Protein AF-A0A4D6NLH5-F1 (afdb_monomer_lite)

Radius of gyration: 22.32 Å; chains: 1; bounding box: 71×61×53 Å

Sequence (196 aa):
MSRRGTTEEKTVKSDPIYRNRLVNMLVNRILKHGKKSLAYQILYRAMKKIQQKTETNPLSVLRQAIRGVTPDIAVKARRVGGSTHQVPVEIRSAQGKTLAIRWLLGASRKRPGRNMAFKLSSKLVDAVKVPYEQLMYRFNGPNRLHSAWEYHFIKEYCYHTREYQSGWCFKFSAVIQMGHHHEHPLTGAMELRPDH

InterPro domains:
  IPR000235 Small ribosomal subunit protein uS7 [PTHR11205] (6-129)
  IPR005717 Small ribosomal subunit protein uS7, bacteria/organella [TIGR01029] (3-129)
  IPR020606 Small ribosomal subunit protein uS7, conserved site [PS00052] (20-46)
  IPR023798 Small ribosomal subunit protein uS7 domain [PF00177] (2-129)
  IPR036823 Small ribosomal subunit protein uS7 domain superfamily [G3DSA:1.10.455.10] (1-133)
  IPR036823 Small ribosomal subunit protein uS7 domain superfamily [SSF47973] (2-129)

Organism: Vigna unguiculata (NCBI:txid3917)

Foldseek 3Di:
DDPPDDDDDDDQAADPPVRHSLLSLLLVLQDDPNCSVVSVVLQVLLQVVLCVPVVDRSVVLQVLLLVQQFDQKAWDWDDAPNDTATDIDGDDPVRSSNLSSNQLLVQLVVDDDDGSSNSSSVSSNVSNVDGNVVSCVVRDPPSDDDVVVVVVRLVVVCVRPVPVPDCVSVVVVVVVVVVPPDDDDDDDDDDDDDDD

pLDDT: mean 74.01, std 22.68, range [29.52, 96.94]

Structure (mmCIF, N/CA/C/O backbone):
data_AF-A0A4D6NLH5-F1
#
_entry.id   AF-A0A4D6NLH5-F1
#
loop_
_atom_site.group_PDB
_atom_site.id
_atom_site.type_symbol
_atom_site.label_atom_id
_atom_site.label_alt_id
_atom_site.label_comp_id
_atom_site.label_asym_id
_atom_site.label_entity_id
_atom_site.label_seq_id
_atom_site.pdbx_PDB_ins_code
_atom_site.Cartn_x
_atom_site.Cartn_y
_atom_site.Cartn_z
_atom_site.occupancy
_atom_site.B_iso_or_equiv
_atom_site.auth_seq_id
_atom_site.auth_comp_id
_atom_site.auth_asym_id
_atom_site.auth_atom_id
_atom_site.pdbx_PDB_model_num
ATOM 1 N N . MET A 1 1 ? 1.484 -20.518 -15.058 1.00 59.88 1 MET A N 1
ATOM 2 C CA . MET A 1 1 ? 2.839 -20.038 -15.420 1.00 59.88 1 MET A CA 1
ATOM 3 C C . MET A 1 1 ? 2.999 -20.233 -16.900 1.00 59.88 1 MET A C 1
ATOM 5 O O . MET A 1 1 ? 2.590 -21.300 -17.339 1.00 59.88 1 MET A O 1
ATOM 9 N N . SER A 1 2 ? 3.551 -19.288 -17.668 1.00 51.25 2 SER A N 1
ATOM 10 C CA . SER A 1 2 ? 3.774 -19.660 -19.062 1.00 51.25 2 SER A CA 1
ATOM 11 C C . SER A 1 2 ? 4.738 -18.818 -19.883 1.00 51.25 2 SER A C 1
ATOM 13 O O . SER A 1 2 ? 4.704 -17.592 -19.852 1.00 51.25 2 SER A O 1
ATOM 15 N N . ARG A 1 3 ? 5.503 -19.559 -20.696 1.00 71.69 3 ARG A N 1
ATOM 16 C CA . ARG A 1 3 ? 6.163 -19.159 -21.947 1.00 71.69 3 ARG A CA 1
ATOM 17 C C . ARG A 1 3 ? 5.207 -19.205 -23.165 1.00 71.69 3 ARG A C 1
ATOM 19 O O . ARG A 1 3 ? 5.620 -18.811 -24.244 1.00 71.69 3 ARG A O 1
ATOM 26 N N . ARG A 1 4 ? 3.967 -19.701 -23.027 1.00 66.31 4 ARG A N 1
ATOM 27 C CA . ARG A 1 4 ? 3.001 -19.952 -24.125 1.00 66.31 4 ARG A CA 1
ATOM 28 C C . ARG A 1 4 ? 1.524 -19.613 -23.815 1.00 66.31 4 ARG A C 1
ATOM 30 O O . ARG A 1 4 ? 0.641 -20.065 -24.524 1.00 66.31 4 ARG A O 1
ATOM 37 N N . GLY A 1 5 ? 1.217 -18.814 -22.789 1.00 64.12 5 GLY A N 1
ATOM 38 C CA . GLY A 1 5 ? -0.175 -18.428 -22.511 1.00 64.12 5 GLY A CA 1
ATOM 39 C C . GLY A 1 5 ? -0.319 -17.281 -21.516 1.00 64.12 5 GLY A C 1
ATOM 40 O O . GLY A 1 5 ? 0.280 -17.299 -20.436 1.00 64.12 5 GLY A O 1
ATOM 41 N N . THR A 1 6 ? -1.124 -16.282 -21.874 1.00 73.25 6 THR A N 1
ATOM 42 C CA . THR A 1 6 ? -1.545 -15.209 -20.969 1.00 73.25 6 THR A CA 1
ATOM 43 C C . THR A 1 6 ? -2.424 -15.793 -19.870 1.00 73.25 6 THR A C 1
ATOM 45 O O . THR A 1 6 ? -3.406 -16.472 -20.144 1.00 73.25 6 THR A O 1
ATOM 48 N N . THR A 1 7 ? -2.055 -15.565 -18.609 1.00 78.31 7 THR A N 1
ATOM 49 C CA . THR A 1 7 ? -2.891 -15.982 -17.473 1.00 78.31 7 THR A CA 1
ATOM 50 C C . THR A 1 7 ? -4.114 -15.077 -17.394 1.00 78.31 7 THR A C 1
ATOM 52 O O . THR A 1 7 ? -3.954 -13.858 -17.423 1.00 78.31 7 THR A O 1
ATOM 55 N N . GLU A 1 8 ? -5.303 -15.661 -17.259 1.00 78.56 8 GLU A N 1
ATOM 56 C CA . GLU A 1 8 ? -6.543 -14.905 -17.072 1.00 78.56 8 GLU A CA 1
ATOM 57 C C . GLU A 1 8 ? -6.464 -13.988 -15.843 1.00 78.56 8 GLU A C 1
ATOM 59 O O . GLU A 1 8 ? -6.029 -14.389 -14.753 1.00 78.56 8 GLU A O 1
ATOM 64 N N . GLU A 1 9 ? -6.887 -12.734 -16.012 1.00 74.06 9 GLU A N 1
ATOM 65 C CA . GLU A 1 9 ? -6.948 -11.783 -14.909 1.00 74.06 9 GLU A CA 1
ATOM 66 C C . GLU A 1 9 ? -8.089 -12.151 -13.959 1.00 74.06 9 GLU A C 1
ATOM 68 O O . GLU A 1 9 ? -9.272 -12.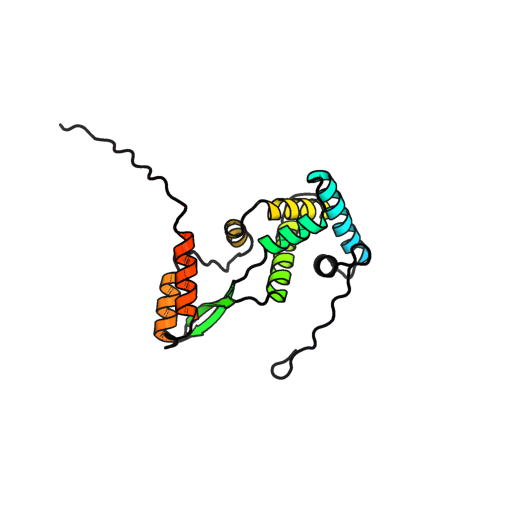002 -14.257 1.00 74.06 9 GLU A O 1
ATOM 73 N N . LYS A 1 10 ? -7.731 -12.600 -12.753 1.00 78.06 10 LYS A N 1
ATOM 74 C CA . LYS A 1 10 ? -8.714 -12.852 -11.697 1.00 78.06 10 LYS A CA 1
ATOM 75 C C . LYS A 1 10 ? -9.353 -11.538 -11.254 1.00 78.06 10 LYS A C 1
ATOM 77 O O . LYS A 1 10 ? -8.666 -10.638 -10.763 1.00 78.06 10 LYS A O 1
ATOM 82 N N . THR A 1 11 ? -10.680 -11.461 -11.320 1.00 77.94 11 THR A N 1
ATOM 83 C CA . THR A 1 11 ? -11.437 -10.317 -10.802 1.00 77.94 11 THR A CA 1
ATOM 84 C C . THR A 1 11 ? -11.245 -10.191 -9.290 1.00 77.94 11 THR A C 1
ATOM 86 O O . THR A 1 11 ? -11.647 -11.062 -8.512 1.00 77.94 11 THR A O 1
ATOM 89 N N . VAL A 1 12 ? -10.630 -9.094 -8.844 1.00 81.56 12 VAL A N 1
ATOM 90 C CA . VAL A 1 12 ? -10.434 -8.828 -7.414 1.00 81.56 12 VAL A CA 1
ATOM 91 C C . VAL A 1 12 ? -11.762 -8.396 -6.795 1.00 81.56 12 VAL A C 1
ATOM 93 O O . VAL A 1 12 ? -12.317 -7.362 -7.168 1.00 81.56 12 VAL A O 1
ATOM 96 N N . LYS A 1 13 ? -12.254 -9.175 -5.822 1.00 89.31 13 LYS A N 1
ATOM 97 C CA . LYS A 1 13 ? -13.454 -8.835 -5.038 1.00 89.31 13 LYS A CA 1
ATOM 98 C C . LYS A 1 13 ? -13.293 -7.469 -4.356 1.00 89.31 13 LYS A C 1
ATOM 100 O O . LYS A 1 13 ? -12.180 -7.070 -4.009 1.00 89.31 13 LYS A O 1
ATOM 105 N N . SER A 1 14 ? -14.395 -6.766 -4.136 1.00 92.69 14 SER A N 1
ATOM 106 C CA . SER A 1 14 ? -14.393 -5.521 -3.363 1.00 92.69 14 SER A CA 1
ATOM 107 C C . SER A 1 14 ? -14.392 -5.792 -1.856 1.00 92.69 14 SER A C 1
ATOM 109 O O . SER A 1 14 ? -14.775 -6.869 -1.405 1.00 92.69 14 SER A O 1
ATOM 111 N N . ASP A 1 15 ? -13.922 -4.817 -1.078 1.00 93.06 15 ASP A N 1
ATOM 112 C CA . ASP A 1 15 ? -14.013 -4.835 0.385 1.00 93.06 15 ASP A CA 1
ATOM 113 C C . ASP A 1 15 ? -15.484 -4.835 0.855 1.00 93.06 15 ASP A C 1
ATOM 115 O O . ASP A 1 15 ? -16.286 -4.123 0.255 1.00 93.06 15 ASP A O 1
ATOM 119 N N . PRO A 1 16 ? -15.862 -5.586 1.905 1.00 90.50 16 PRO A N 1
ATOM 120 C CA . PRO A 1 16 ? -17.257 -5.664 2.346 1.00 90.50 16 PRO A CA 1
ATOM 121 C C . PRO A 1 16 ? -17.805 -4.356 2.939 1.00 90.50 16 PRO A C 1
ATOM 123 O O . PRO A 1 16 ? -18.993 -4.090 2.788 1.00 90.50 16 PRO A O 1
ATOM 126 N N . ILE A 1 17 ? -16.968 -3.532 3.582 1.00 91.81 17 ILE A N 1
ATOM 127 C CA . ILE A 1 17 ? -17.404 -2.304 4.266 1.00 91.81 17 ILE A CA 1
ATOM 128 C C . ILE A 1 17 ? -17.387 -1.121 3.297 1.00 91.81 17 ILE A C 1
ATOM 130 O O . ILE A 1 17 ? -18.400 -0.472 3.063 1.00 91.81 17 ILE A O 1
ATOM 134 N N . TYR A 1 18 ? -16.235 -0.857 2.688 1.00 91.44 18 TYR A N 1
ATOM 135 C CA . TYR A 1 18 ? -16.024 0.299 1.818 1.00 91.44 18 TYR A CA 1
ATOM 136 C C . TYR A 1 18 ? -16.364 0.025 0.351 1.00 91.44 18 TYR A C 1
ATOM 138 O O . TYR A 1 18 ? -16.224 0.923 -0.478 1.00 91.44 18 TYR A O 1
ATOM 146 N N . ARG A 1 19 ? -16.725 -1.219 -0.004 1.00 92.38 19 ARG A N 1
ATOM 147 C CA . ARG A 1 19 ? -17.023 -1.655 -1.385 1.00 92.38 19 ARG A CA 1
ATOM 148 C C . ARG A 1 19 ? -15.919 -1.296 -2.384 1.00 92.38 19 ARG A C 1
ATOM 150 O O . ARG A 1 19 ? -16.157 -1.127 -3.576 1.00 92.38 19 ARG A O 1
ATOM 157 N N . ASN A 1 20 ? -14.675 -1.240 -1.905 1.00 93.19 20 ASN A N 1
ATOM 158 C CA . ASN A 1 20 ? -13.530 -0.740 -2.657 1.00 93.19 20 ASN A CA 1
ATOM 159 C C . ASN A 1 20 ? -12.512 -1.854 -2.961 1.00 93.19 20 ASN A C 1
ATOM 161 O O . ASN A 1 20 ? -12.060 -2.570 -2.062 1.00 93.19 20 ASN A O 1
ATOM 165 N N . ARG A 1 21 ? -12.111 -1.984 -4.233 1.00 92.50 21 ARG A N 1
ATOM 166 C CA . ARG A 1 21 ? -11.118 -2.977 -4.687 1.00 92.50 21 ARG A CA 1
ATOM 167 C C . ARG A 1 21 ? -9.719 -2.722 -4.124 1.00 92.50 21 ARG A C 1
ATOM 169 O O . ARG A 1 21 ? -9.028 -3.671 -3.763 1.00 92.50 21 ARG A O 1
ATOM 176 N N . LEU A 1 22 ? -9.307 -1.460 -4.007 1.00 92.50 22 LEU A N 1
ATOM 177 C CA . LEU A 1 22 ? -7.986 -1.071 -3.505 1.00 92.50 22 LEU A CA 1
ATOM 178 C C . LEU A 1 22 ? -7.814 -1.442 -2.025 1.00 92.50 22 LEU A C 1
ATOM 180 O O . LEU A 1 22 ? -6.755 -1.924 -1.626 1.00 92.50 22 LEU A O 1
ATOM 184 N N . VAL A 1 23 ? -8.878 -1.298 -1.230 1.00 95.06 23 VAL A N 1
ATOM 185 C CA . VAL A 1 23 ? -8.895 -1.732 0.175 1.00 95.06 23 VAL A CA 1
ATOM 186 C C . VAL A 1 23 ? -8.717 -3.249 0.251 1.00 95.06 23 VAL A C 1
ATOM 188 O O . VAL A 1 23 ? -7.834 -3.724 0.963 1.00 95.06 23 VAL A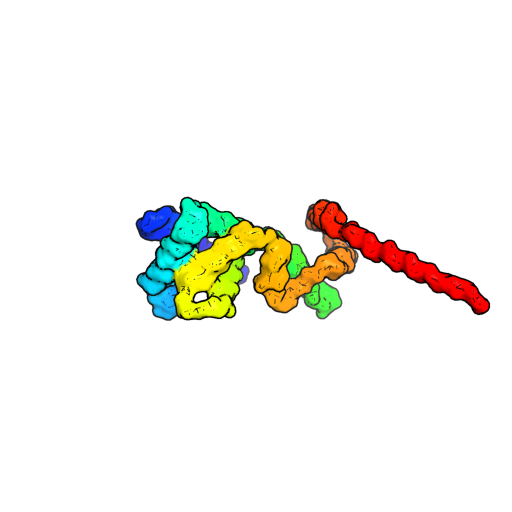 O 1
ATOM 191 N N . ASN A 1 24 ? -9.457 -4.020 -0.551 1.00 94.69 24 ASN A N 1
ATOM 192 C CA . ASN A 1 24 ? -9.305 -5.477 -0.566 1.00 94.69 24 ASN A CA 1
ATOM 193 C C . ASN A 1 24 ? -7.914 -5.924 -1.057 1.00 94.69 24 ASN A C 1
ATOM 195 O O . ASN A 1 24 ? -7.327 -6.851 -0.496 1.00 94.69 24 ASN A O 1
ATOM 199 N N . MET A 1 25 ? -7.337 -5.241 -2.054 1.00 93.38 25 MET A N 1
ATOM 200 C CA . MET A 1 25 ? -5.950 -5.471 -2.478 1.00 93.38 25 MET A CA 1
ATOM 201 C C . MET A 1 25 ? -4.967 -5.277 -1.320 1.00 93.38 25 MET A C 1
ATOM 203 O O . MET A 1 25 ? -4.071 -6.102 -1.136 1.00 93.38 25 MET A O 1
ATOM 207 N N . LEU A 1 26 ? -5.140 -4.221 -0.522 1.00 94.69 26 LEU A N 1
ATOM 208 C CA . LEU A 1 26 ? -4.297 -3.950 0.638 1.00 94.69 26 LEU A CA 1
ATOM 209 C C . LEU A 1 26 ? -4.458 -5.027 1.722 1.00 94.69 26 LEU A C 1
ATOM 211 O O . LEU A 1 26 ? -3.452 -5.543 2.211 1.00 94.69 26 LEU A O 1
ATOM 215 N N . VAL A 1 27 ? -5.691 -5.435 2.041 1.00 95.69 27 VAL A N 1
ATOM 216 C CA . VAL A 1 27 ? -5.970 -6.524 3.000 1.00 95.69 27 VAL A CA 1
ATOM 217 C C . VAL A 1 27 ? -5.275 -7.816 2.581 1.00 95.69 27 VAL A C 1
ATOM 219 O O . VAL A 1 27 ? -4.578 -8.428 3.391 1.00 95.69 27 VAL A O 1
ATOM 222 N N . ASN A 1 28 ? -5.380 -8.197 1.305 1.00 94.56 28 ASN A N 1
ATOM 223 C CA . ASN A 1 28 ? -4.741 -9.406 0.781 1.00 94.56 28 ASN A CA 1
ATOM 224 C C . ASN A 1 28 ? -3.206 -9.371 0.893 1.00 94.56 28 ASN A C 1
ATOM 226 O O . ASN A 1 28 ? -2.575 -10.422 0.951 1.00 94.56 28 ASN A O 1
ATOM 230 N N . ARG A 1 29 ? -2.585 -8.183 0.936 1.00 94.25 29 ARG A N 1
ATOM 231 C CA . ARG A 1 29 ? -1.130 -8.021 1.126 1.00 94.25 29 ARG A CA 1
ATOM 232 C C . ARG A 1 29 ? -0.720 -7.872 2.599 1.00 94.25 29 ARG A C 1
ATOM 234 O O . ARG A 1 29 ? 0.429 -8.162 2.946 1.00 94.25 29 ARG A O 1
ATOM 241 N N . ILE A 1 30 ? -1.636 -7.438 3.469 1.00 95.38 30 ILE A N 1
ATOM 242 C CA . ILE A 1 30 ? -1.465 -7.458 4.933 1.00 95.38 30 ILE A CA 1
ATOM 243 C C . ILE A 1 30 ? -1.533 -8.894 5.458 1.00 95.38 30 ILE A C 1
ATOM 245 O O . ILE A 1 30 ? -0.787 -9.226 6.381 1.00 95.38 30 ILE A O 1
ATOM 249 N N . LEU A 1 31 ? -2.403 -9.713 4.859 1.00 94.88 31 LEU A N 1
ATOM 250 C CA . LEU A 1 31 ? -2.655 -11.107 5.203 1.00 94.88 31 LEU A CA 1
ATOM 251 C C . LEU A 1 31 ? -1.364 -11.896 5.449 1.00 94.88 31 LEU A C 1
ATOM 253 O O . LEU A 1 31 ? -0.449 -11.908 4.626 1.00 94.88 31 LEU A O 1
ATOM 257 N N . LYS A 1 32 ? -1.327 -12.603 6.579 1.00 92.88 32 LYS A N 1
ATOM 258 C CA . LYS A 1 32 ? -0.290 -13.579 6.918 1.00 92.88 32 LYS A CA 1
ATOM 259 C C . LYS A 1 32 ? -0.949 -14.848 7.442 1.00 92.88 32 LYS A C 1
ATOM 261 O O . LYS A 1 32 ? -1.946 -14.759 8.158 1.00 92.88 32 LYS A O 1
ATOM 266 N N . HIS A 1 33 ? -0.394 -16.005 7.087 1.00 92.81 33 HIS A N 1
ATOM 267 C CA . HIS A 1 33 ? -0.872 -17.322 7.536 1.00 92.81 33 HIS A CA 1
ATOM 268 C C . HIS A 1 33 ? -2.383 -17.544 7.315 1.00 92.81 33 HIS A C 1
ATOM 270 O O . HIS A 1 33 ? -3.055 -18.117 8.162 1.00 92.81 33 HIS A O 1
ATOM 276 N N . GLY A 1 34 ? -2.956 -16.992 6.238 1.00 94.06 34 GLY A N 1
ATOM 277 C CA . GLY A 1 34 ? -4.390 -17.121 5.938 1.00 94.06 34 GLY A CA 1
ATOM 278 C C . GLY A 1 34 ? -5.348 -16.375 6.883 1.00 94.06 34 GLY A C 1
ATOM 279 O O . GLY A 1 34 ? -6.558 -16.411 6.672 1.00 94.06 34 GLY A O 1
ATOM 280 N N . LYS A 1 35 ? -4.853 -15.631 7.885 1.00 95.75 35 LYS A N 1
ATOM 281 C CA . LYS A 1 35 ? -5.681 -14.948 8.899 1.00 95.75 35 LYS A CA 1
ATOM 282 C C . LYS A 1 35 ? -6.354 -13.676 8.361 1.00 95.75 35 LYS A C 1
ATOM 284 O O . LYS A 1 35 ? -5.927 -12.556 8.655 1.00 95.75 35 LYS A O 1
ATOM 289 N N . LYS A 1 36 ? -7.415 -13.835 7.562 1.00 94.44 36 LYS A N 1
ATOM 290 C CA . LYS A 1 36 ? -8.085 -12.717 6.870 1.00 94.44 36 LYS A CA 1
ATOM 291 C C . LYS A 1 36 ? -8.837 -11.780 7.811 1.00 94.44 36 LYS A C 1
ATOM 293 O O . LYS A 1 36 ? -8.733 -10.567 7.651 1.00 94.44 36 LYS A O 1
ATOM 298 N N . SER A 1 37 ? -9.494 -12.326 8.834 1.00 95.62 37 SER A N 1
ATOM 299 C CA . SER A 1 37 ? -10.150 -11.530 9.882 1.00 95.62 37 SER A CA 1
ATOM 300 C C . SER A 1 37 ? -9.164 -10.571 10.565 1.00 95.62 37 SER A C 1
ATOM 302 O O . SER A 1 37 ? -9.406 -9.367 10.633 1.00 95.62 37 SER A O 1
ATOM 304 N N . LEU A 1 38 ? -7.977 -11.064 10.942 1.00 96.44 38 LEU A N 1
ATOM 305 C CA . LEU A 1 38 ? -6.934 -10.238 11.557 1.00 96.44 38 LEU A CA 1
ATOM 306 C C . LEU A 1 38 ? -6.429 -9.132 10.614 1.00 96.44 38 LEU A C 1
ATOM 308 O O . LEU A 1 38 ? -6.188 -8.006 11.049 1.00 96.44 38 LEU A O 1
ATOM 312 N N . ALA A 1 39 ? -6.286 -9.424 9.318 1.00 96.75 39 ALA A N 1
ATOM 313 C CA . ALA A 1 39 ? -5.874 -8.428 8.330 1.00 96.75 39 ALA A CA 1
ATOM 314 C C . ALA A 1 39 ? -6.900 -7.288 8.193 1.00 96.75 39 ALA A C 1
ATOM 316 O O . ALA A 1 39 ? -6.507 -6.118 8.185 1.00 96.75 39 ALA A O 1
ATOM 317 N N . TYR A 1 40 ? -8.197 -7.614 8.161 1.00 96.44 40 TYR A N 1
ATOM 318 C CA . TYR A 1 40 ? -9.272 -6.617 8.190 1.00 96.44 40 TYR A CA 1
ATOM 319 C C . TYR A 1 40 ? -9.244 -5.792 9.478 1.00 96.44 40 TYR A C 1
ATOM 321 O O . TYR A 1 40 ? -9.260 -4.564 9.416 1.00 96.44 40 TYR A O 1
ATOM 329 N N . GLN A 1 41 ? -9.108 -6.437 10.640 1.00 96.56 41 GLN A N 1
ATOM 330 C CA . GLN A 1 41 ? -9.021 -5.741 11.927 1.00 96.56 41 GLN A CA 1
ATOM 331 C C . GLN A 1 41 ? -7.862 -4.737 11.967 1.00 96.56 41 GLN A C 1
ATOM 333 O O . GLN A 1 41 ? -8.045 -3.604 12.415 1.00 96.56 41 GLN A O 1
ATOM 338 N N . ILE A 1 42 ? -6.673 -5.121 11.490 1.00 96.62 42 ILE A N 1
ATOM 339 C CA . ILE A 1 42 ? -5.512 -4.223 11.418 1.00 96.62 42 ILE A CA 1
ATOM 340 C C . ILE A 1 42 ? -5.823 -3.020 10.526 1.00 96.62 42 ILE A C 1
ATOM 342 O O . ILE A 1 42 ? -5.546 -1.885 10.921 1.00 96.62 42 ILE A O 1
ATOM 346 N N . LEU A 1 43 ? -6.396 -3.255 9.343 1.00 96.50 43 LEU A N 1
ATOM 347 C CA . LEU A 1 43 ? -6.643 -2.193 8.376 1.00 96.50 43 LEU A CA 1
ATOM 348 C C . LEU A 1 43 ? -7.737 -1.225 8.842 1.00 96.50 43 LEU A C 1
ATOM 350 O O . LEU A 1 43 ? -7.538 -0.014 8.787 1.00 96.50 43 LEU A O 1
ATOM 354 N N . TYR A 1 44 ? -8.858 -1.728 9.356 1.00 96.81 44 TYR A N 1
ATOM 355 C CA . TYR A 1 44 ? -9.947 -0.882 9.849 1.00 96.81 44 TYR A CA 1
ATOM 356 C C . TYR A 1 44 ? -9.535 -0.083 11.088 1.00 96.81 44 TYR A C 1
ATOM 358 O O . TYR A 1 44 ? -9.834 1.108 11.184 1.00 96.81 44 TYR A O 1
ATOM 366 N N . ARG A 1 45 ? -8.739 -0.672 11.993 1.00 96.94 45 ARG A N 1
ATOM 367 C CA . ARG A 1 45 ? -8.130 0.077 13.107 1.00 96.94 45 ARG A CA 1
ATOM 368 C C . ARG A 1 45 ? -7.167 1.156 12.611 1.00 96.94 45 ARG A C 1
ATOM 370 O O . ARG A 1 45 ? -7.129 2.236 13.195 1.00 96.94 45 ARG A O 1
ATOM 377 N N . ALA A 1 46 ? -6.403 0.891 11.550 1.00 96.69 46 ALA A N 1
ATOM 378 C CA . ALA A 1 46 ? -5.526 1.892 10.947 1.00 96.69 46 ALA A CA 1
ATOM 379 C C . ALA A 1 46 ? -6.327 3.044 10.318 1.00 96.69 46 ALA A C 1
ATOM 381 O O . ALA A 1 46 ? -5.992 4.202 10.547 1.00 96.69 46 ALA A O 1
ATOM 382 N N . MET A 1 47 ? -7.411 2.750 9.593 1.00 95.81 47 MET A N 1
ATOM 383 C CA . MET A 1 47 ? -8.276 3.778 8.999 1.00 95.81 47 MET A CA 1
ATOM 384 C C . MET A 1 47 ? -8.988 4.625 10.055 1.00 95.81 47 MET A C 1
ATOM 386 O O . MET A 1 47 ? -9.003 5.846 9.927 1.00 95.81 47 MET A O 1
ATOM 390 N N . LYS A 1 48 ? -9.466 4.018 11.152 1.00 96.19 48 LYS A N 1
ATOM 391 C CA . LYS A 1 48 ? -10.001 4.768 12.301 1.00 96.19 48 LYS A CA 1
ATOM 392 C C . LYS A 1 48 ? -8.956 5.723 12.888 1.00 96.19 48 LYS A C 1
ATOM 394 O O . LYS A 1 48 ? -9.264 6.873 13.169 1.00 96.19 48 LYS A O 1
ATOM 399 N N . LYS A 1 49 ? -7.705 5.271 13.029 1.00 95.06 49 LYS A N 1
ATOM 400 C CA . LYS A 1 49 ? -6.600 6.114 13.517 1.00 95.06 49 LYS A CA 1
ATOM 401 C C . LYS A 1 49 ? -6.229 7.246 12.562 1.00 95.06 49 LYS A C 1
ATOM 403 O O . LYS A 1 49 ? -5.807 8.292 13.035 1.00 95.06 49 LYS A O 1
ATOM 408 N N . ILE A 1 50 ? -6.340 7.035 11.251 1.00 95.31 50 ILE A N 1
ATOM 409 C CA . ILE A 1 50 ? -6.147 8.104 10.262 1.00 95.31 50 ILE A CA 1
ATOM 410 C C . ILE A 1 50 ? -7.231 9.159 10.454 1.00 95.31 50 ILE A C 1
ATOM 412 O O . ILE A 1 50 ? -6.891 10.307 10.702 1.00 95.31 50 ILE A O 1
ATOM 416 N N . GLN A 1 51 ? -8.502 8.747 10.461 1.00 95.31 51 GLN A N 1
ATOM 417 C CA . GLN A 1 51 ? -9.636 9.654 10.660 1.00 95.31 51 GLN A CA 1
ATOM 418 C C . GLN A 1 51 ? -9.492 10.483 11.946 1.00 95.31 51 GLN A C 1
ATOM 420 O O . GLN A 1 51 ? -9.738 11.679 11.927 1.00 95.31 51 GLN A O 1
ATOM 425 N N . GLN A 1 52 ? -9.038 9.869 13.044 1.00 94.56 52 GLN A N 1
ATOM 426 C CA . GLN A 1 52 ? -8.793 10.560 14.317 1.00 94.56 52 GLN A CA 1
ATOM 427 C C . GLN A 1 52 ? -7.641 11.574 14.276 1.00 94.56 52 GLN A C 1
ATOM 429 O O . GLN A 1 52 ? -7.608 12.473 15.101 1.00 94.56 52 GLN A O 1
ATOM 434 N N . LYS A 1 53 ? -6.656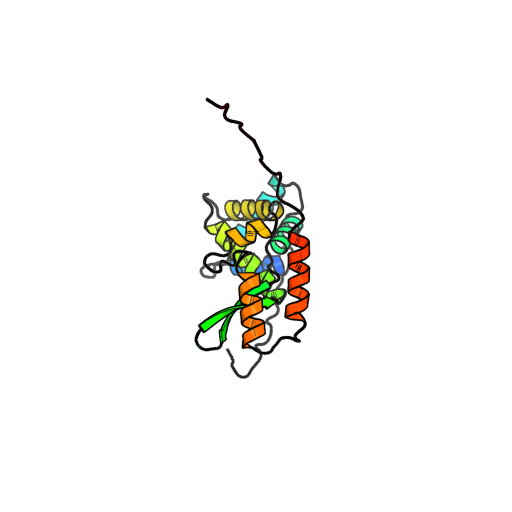 11.392 13.390 1.00 92.06 53 LYS A N 1
ATOM 435 C CA . LYS A 1 53 ? -5.459 12.246 13.322 1.00 92.06 53 LYS A CA 1
ATOM 436 C C . LYS A 1 53 ? -5.572 13.362 12.296 1.00 92.06 53 LYS A C 1
ATOM 438 O O . LYS A 1 53 ? -4.940 14.394 12.469 1.00 92.06 53 LYS A O 1
ATOM 443 N N . THR A 1 54 ? -6.236 13.092 11.177 1.00 91.56 54 THR A N 1
ATOM 444 C CA . THR A 1 54 ? -6.275 14.003 10.031 1.00 91.56 54 THR A CA 1
ATOM 445 C C . THR A 1 54 ? -7.639 14.634 9.827 1.00 91.56 54 THR A C 1
ATOM 447 O O . THR A 1 54 ? -7.746 15.470 8.942 1.00 91.56 54 THR A O 1
ATOM 450 N N . GLU A 1 55 ? -8.671 14.176 10.549 1.00 92.69 55 GLU A N 1
ATOM 451 C CA . GLU A 1 55 ? -10.077 14.614 10.436 1.00 92.69 55 GLU A CA 1
ATOM 452 C C . GLU A 1 55 ? -10.665 14.511 9.017 1.00 92.69 55 GLU A C 1
ATOM 454 O O . GLU A 1 55 ? -11.791 14.907 8.737 1.00 92.69 55 GLU A O 1
ATOM 459 N N . THR A 1 56 ? -9.929 13.874 8.111 1.00 92.12 56 THR A N 1
ATOM 460 C CA . THR A 1 56 ? -10.260 13.695 6.704 1.00 92.12 56 THR A CA 1
ATOM 461 C C . THR A 1 56 ? -10.637 12.253 6.420 1.00 92.12 56 THR A C 1
ATOM 463 O O . THR A 1 56 ? -10.223 11.323 7.115 1.00 92.12 56 THR A O 1
ATOM 466 N N . ASN A 1 57 ? -11.390 12.058 5.337 1.00 93.88 57 ASN A N 1
ATOM 467 C CA . ASN A 1 57 ? -11.821 10.733 4.914 1.00 93.88 57 ASN A CA 1
ATOM 468 C C . ASN A 1 57 ? -10.605 9.799 4.677 1.00 93.88 57 ASN A C 1
ATOM 470 O O . ASN A 1 57 ? -9.812 10.049 3.757 1.00 93.88 57 ASN A O 1
ATOM 474 N N . PRO A 1 58 ? -10.473 8.677 5.417 1.00 94.88 58 PRO A N 1
ATOM 475 C CA . PRO A 1 58 ? -9.318 7.787 5.344 1.00 94.88 58 PRO A CA 1
ATOM 476 C C . PRO A 1 58 ? -9.180 7.102 3.984 1.00 94.88 58 PRO A C 1
ATOM 478 O O . PRO A 1 58 ? -8.067 6.753 3.592 1.00 94.88 58 PRO A O 1
ATOM 481 N N . LEU A 1 59 ? -10.273 6.934 3.229 1.00 95.25 59 LEU A N 1
ATOM 482 C CA . LEU A 1 59 ? -10.201 6.430 1.856 1.00 95.25 59 LEU A CA 1
ATOM 483 C C . LEU A 1 59 ? -9.529 7.431 0.916 1.00 95.25 59 LEU A C 1
ATOM 485 O O . LEU A 1 59 ? -8.848 7.023 -0.025 1.00 95.25 59 LEU A O 1
ATOM 489 N N . SER A 1 60 ? -9.719 8.731 1.150 1.00 94.81 60 SER A N 1
ATOM 490 C CA . SER A 1 60 ? -9.045 9.771 0.373 1.00 94.81 60 SER A CA 1
ATOM 491 C C . SER A 1 60 ? -7.545 9.749 0.653 1.00 94.81 60 SER A C 1
ATOM 493 O O . SER A 1 60 ? -6.754 9.588 -0.276 1.00 94.81 60 SER A O 1
ATOM 495 N N . VAL A 1 61 ? -7.173 9.743 1.939 1.00 94.38 61 VAL A N 1
ATOM 496 C CA . VAL A 1 61 ? -5.778 9.628 2.398 1.00 94.38 61 VAL A CA 1
ATOM 497 C C . VAL A 1 61 ? -5.114 8.377 1.823 1.00 94.38 61 VAL A C 1
ATOM 499 O O . VAL A 1 61 ? -4.004 8.443 1.305 1.00 94.38 61 VAL A O 1
ATOM 502 N N . LEU A 1 62 ? -5.802 7.231 1.842 1.00 94.75 62 LEU A N 1
ATOM 503 C CA . LEU A 1 62 ? -5.281 5.984 1.287 1.00 94.75 62 LEU A CA 1
ATOM 504 C C . LEU A 1 62 ? -5.032 6.074 -0.227 1.00 94.75 62 LEU A C 1
ATOM 506 O O . LEU A 1 62 ? -3.989 5.620 -0.703 1.00 94.75 62 LEU A O 1
ATOM 510 N N . ARG A 1 63 ? -5.973 6.647 -0.991 1.00 93.94 63 ARG A N 1
ATOM 511 C CA . ARG A 1 63 ? -5.814 6.835 -2.444 1.00 93.94 63 ARG A CA 1
ATOM 512 C C . ARG A 1 63 ? -4.658 7.777 -2.757 1.00 93.94 63 ARG A C 1
ATOM 514 O O . ARG A 1 63 ? -3.854 7.460 -3.628 1.00 93.94 63 ARG A O 1
ATOM 521 N N . GLN A 1 64 ? -4.564 8.888 -2.035 1.00 93.31 64 GLN A N 1
ATOM 522 C CA . GLN A 1 64 ? -3.502 9.873 -2.206 1.00 93.31 64 GLN A CA 1
ATOM 523 C C . GLN A 1 64 ? -2.132 9.284 -1.858 1.00 93.31 64 GLN A C 1
ATOM 525 O O . GLN A 1 64 ? -1.212 9.383 -2.663 1.00 93.31 64 GLN A O 1
ATOM 530 N N . ALA A 1 65 ? -2.022 8.575 -0.731 1.00 92.62 65 ALA A N 1
ATOM 531 C CA . ALA A 1 65 ? -0.794 7.898 -0.321 1.00 92.62 65 ALA A CA 1
ATOM 532 C C . ALA A 1 65 ? -0.330 6.867 -1.358 1.00 92.62 65 ALA A C 1
ATOM 534 O O . ALA A 1 65 ? 0.851 6.790 -1.679 1.00 92.62 65 ALA A O 1
ATOM 535 N N . ILE A 1 66 ? -1.249 6.061 -1.902 1.00 92.38 66 ILE A N 1
ATOM 536 C CA . ILE A 1 66 ? -0.891 5.076 -2.930 1.00 92.38 66 ILE A CA 1
ATOM 537 C C . ILE A 1 66 ? -0.480 5.771 -4.223 1.00 92.38 66 ILE A C 1
ATOM 539 O O . ILE A 1 66 ? 0.509 5.353 -4.818 1.00 92.38 66 ILE A O 1
ATOM 543 N N . ARG A 1 67 ? -1.190 6.824 -4.644 1.00 90.94 67 ARG A N 1
ATOM 544 C CA . ARG A 1 67 ? -0.831 7.597 -5.838 1.00 90.94 67 ARG A CA 1
ATOM 545 C C . ARG A 1 67 ? 0.575 8.186 -5.709 1.00 90.94 67 ARG A C 1
ATOM 547 O O . ARG A 1 67 ? 1.366 7.987 -6.615 1.00 90.94 67 ARG A O 1
ATOM 554 N N . GLY A 1 68 ? 0.902 8.809 -4.576 1.00 86.06 68 GLY A N 1
ATOM 555 C CA . GLY A 1 68 ? 2.224 9.406 -4.346 1.00 86.06 68 GLY A CA 1
ATOM 556 C C . GLY A 1 68 ? 3.376 8.396 -4.269 1.00 86.06 68 GLY A C 1
ATOM 557 O O . GLY A 1 68 ? 4.513 8.739 -4.561 1.00 86.06 68 GLY A O 1
ATOM 558 N N . VAL A 1 69 ? 3.097 7.139 -3.904 1.00 88.19 69 VAL A N 1
ATOM 559 C CA . VAL A 1 69 ? 4.108 6.064 -3.824 1.00 88.19 69 VAL A CA 1
ATOM 560 C C . VAL A 1 69 ? 4.134 5.203 -5.098 1.00 88.19 69 VAL A C 1
ATOM 562 O O . VAL A 1 69 ? 4.939 4.278 -5.194 1.00 88.19 69 VAL A O 1
ATOM 565 N N . THR A 1 70 ? 3.244 5.443 -6.066 1.00 88.25 70 THR A N 1
ATOM 566 C CA . THR A 1 70 ? 3.185 4.645 -7.297 1.00 88.25 70 THR A CA 1
ATOM 567 C C . THR A 1 70 ? 4.312 5.063 -8.238 1.00 88.25 70 THR A C 1
ATOM 569 O O . THR A 1 70 ? 4.330 6.216 -8.648 1.00 88.25 70 THR A O 1
ATOM 572 N N . PRO A 1 71 ? 5.241 4.152 -8.583 1.00 84.88 71 PRO A N 1
ATOM 573 C CA . PRO A 1 71 ? 6.254 4.437 -9.584 1.00 84.88 71 PRO A CA 1
ATOM 574 C C . PRO A 1 71 ? 5.666 4.305 -10.991 1.00 84.88 71 PRO A C 1
ATOM 576 O O . PRO A 1 71 ? 4.928 3.351 -11.265 1.00 84.88 71 PRO A O 1
ATOM 579 N N . ASP A 1 72 ? 6.074 5.207 -11.877 1.00 81.44 72 ASP A N 1
ATOM 580 C CA . ASP A 1 72 ? 5.738 5.149 -13.303 1.00 81.44 72 ASP A CA 1
ATOM 581 C C . ASP A 1 72 ? 6.823 4.417 -14.116 1.00 81.44 72 ASP A C 1
ATOM 583 O O . ASP A 1 72 ? 6.533 3.788 -15.133 1.00 81.44 72 ASP A O 1
ATOM 587 N N . ILE A 1 73 ? 8.069 4.412 -13.626 1.00 80.81 73 ILE A N 1
ATOM 588 C CA . ILE A 1 73 ? 9.234 3.802 -14.284 1.00 80.81 73 ILE A CA 1
ATOM 589 C C . ILE A 1 73 ? 9.943 2.845 -13.314 1.00 80.81 73 ILE A C 1
ATOM 591 O O . ILE A 1 73 ? 10.081 3.125 -12.121 1.00 80.81 73 ILE A O 1
ATOM 595 N N . ALA A 1 74 ? 10.390 1.692 -13.817 1.00 81.56 74 ALA A N 1
ATOM 596 C CA . ALA A 1 74 ? 11.261 0.755 -13.106 1.00 81.56 74 ALA A CA 1
ATOM 597 C C . ALA A 1 74 ? 12.446 0.355 -13.977 1.00 81.56 74 ALA A C 1
ATOM 599 O O . ALA A 1 74 ? 12.352 0.319 -15.197 1.00 81.56 74 ALA A O 1
ATOM 600 N N . VAL A 1 75 ? 13.536 -0.050 -13.338 1.00 80.56 75 VAL A N 1
ATOM 601 C CA . VAL A 1 75 ? 14.666 -0.668 -14.029 1.00 80.56 75 VAL A CA 1
ATOM 602 C C . VAL A 1 75 ? 14.464 -2.167 -14.213 1.00 80.56 75 VAL A C 1
ATOM 604 O O . VAL A 1 75 ? 13.973 -2.866 -13.320 1.00 80.56 75 VAL A O 1
ATOM 607 N N . LYS A 1 76 ? 14.869 -2.672 -15.377 1.00 81.69 76 LYS A N 1
ATOM 608 C CA . LYS A 1 76 ? 15.013 -4.099 -15.657 1.00 81.69 76 LYS A CA 1
ATOM 609 C C . LYS A 1 76 ? 16.423 -4.384 -16.151 1.00 81.69 76 LYS A C 1
ATOM 611 O O . LYS A 1 76 ? 16.928 -3.702 -17.035 1.00 81.69 76 LYS A O 1
ATOM 616 N N . ALA A 1 77 ? 17.020 -5.450 -15.633 1.00 85.00 77 ALA A N 1
ATOM 617 C CA . ALA A 1 77 ? 18.298 -5.939 -16.124 1.00 85.00 77 ALA A CA 1
ATOM 618 C C . ALA A 1 77 ? 18.146 -6.485 -17.558 1.00 85.00 77 ALA A C 1
ATOM 620 O O . ALA A 1 77 ? 17.343 -7.390 -17.800 1.00 85.00 77 ALA A O 1
ATOM 621 N N . ARG A 1 78 ? 18.929 -5.954 -18.499 1.00 86.69 78 ARG A N 1
ATOM 622 C CA . ARG A 1 78 ? 19.057 -6.414 -19.887 1.00 86.69 78 ARG A CA 1
ATOM 623 C C . ARG A 1 78 ? 20.530 -6.699 -20.166 1.00 86.69 78 ARG A C 1
ATOM 625 O O . ARG A 1 78 ? 21.390 -5.904 -19.805 1.00 86.69 78 ARG A O 1
ATOM 632 N N . ARG A 1 79 ? 20.838 -7.839 -20.784 1.00 88.88 79 ARG A N 1
ATOM 633 C CA . ARG A 1 79 ? 22.215 -8.199 -21.150 1.00 88.88 79 ARG A CA 1
ATOM 634 C C . ARG A 1 79 ? 22.500 -7.739 -22.577 1.00 88.88 79 ARG A C 1
ATOM 636 O O . ARG A 1 79 ? 21.739 -8.087 -23.477 1.00 88.88 79 ARG A O 1
ATOM 643 N N . VAL A 1 80 ? 23.566 -6.966 -22.765 1.00 87.50 80 VAL A N 1
ATOM 644 C CA . VAL A 1 80 ? 24.005 -6.426 -24.062 1.00 87.50 80 VAL A CA 1
ATOM 645 C C . VAL A 1 80 ? 25.529 -6.505 -24.100 1.00 87.50 80 VAL A C 1
ATOM 647 O O . VAL A 1 80 ? 26.167 -6.166 -23.113 1.00 87.50 80 VAL A O 1
ATOM 650 N N . GLY A 1 81 ? 26.115 -7.012 -25.189 1.00 83.56 81 GLY A N 1
ATOM 651 C CA . GLY A 1 81 ? 27.574 -6.978 -25.388 1.00 83.56 81 GLY A CA 1
ATOM 652 C C . GLY A 1 81 ? 28.427 -7.685 -24.321 1.00 83.56 81 GLY A C 1
ATOM 653 O O . GLY A 1 81 ? 29.597 -7.371 -24.177 1.00 83.56 81 GLY A O 1
ATOM 654 N N . GLY A 1 82 ? 27.862 -8.623 -23.550 1.00 89.44 82 GLY A N 1
ATOM 655 C CA . GLY A 1 82 ? 28.580 -9.341 -22.485 1.00 89.44 82 GLY A CA 1
ATOM 656 C C . GLY A 1 82 ? 28.376 -8.786 -21.069 1.00 89.44 82 GLY A C 1
ATOM 657 O O . GLY A 1 82 ? 28.540 -9.543 -20.110 1.00 89.44 82 GLY A O 1
ATOM 658 N N . SER A 1 83 ? 27.899 -7.549 -20.920 1.00 85.81 83 SER A N 1
ATOM 659 C CA . SER A 1 83 ? 27.570 -6.892 -19.646 1.00 85.81 83 SER A CA 1
ATOM 660 C C . SER A 1 83 ? 26.059 -6.841 -19.383 1.00 85.81 83 SER A C 1
ATOM 662 O O . SER A 1 83 ? 25.226 -6.979 -20.284 1.00 85.81 83 SER A O 1
ATOM 664 N N . THR A 1 84 ? 25.678 -6.690 -18.110 1.00 86.56 84 THR A N 1
ATOM 665 C CA . THR A 1 84 ? 24.271 -6.555 -17.693 1.00 86.56 84 THR A CA 1
ATOM 666 C C . THR A 1 84 ? 23.980 -5.112 -17.305 1.00 86.56 84 THR A C 1
ATOM 668 O O . THR A 1 84 ? 24.606 -4.561 -16.407 1.00 86.56 84 THR A O 1
ATOM 671 N N . HIS A 1 85 ? 22.996 -4.532 -17.975 1.00 82.06 85 HIS A N 1
ATOM 672 C CA . HIS A 1 85 ? 22.642 -3.122 -17.966 1.00 82.06 85 HIS A CA 1
ATOM 673 C C . HIS A 1 85 ? 21.244 -2.948 -17.341 1.00 82.06 85 HIS A C 1
ATOM 675 O O . HIS A 1 85 ? 20.330 -3.710 -17.653 1.00 82.06 85 HIS A O 1
ATOM 681 N N . GLN A 1 86 ? 21.050 -1.967 -16.451 1.00 79.50 86 GLN A N 1
ATOM 682 C CA . GLN A 1 86 ? 19.729 -1.604 -15.913 1.00 79.50 86 GLN A CA 1
ATOM 683 C C . GLN A 1 86 ? 18.982 -0.661 -16.863 1.00 79.50 86 GLN A C 1
ATOM 685 O O . GLN A 1 86 ? 19.224 0.539 -16.874 1.00 79.50 86 GLN A O 1
ATOM 690 N N . VAL A 1 87 ? 18.061 -1.194 -17.659 1.00 80.12 87 VAL A N 1
ATOM 691 C CA . VAL A 1 87 ? 17.295 -0.414 -18.637 1.00 80.12 87 VAL A CA 1
ATOM 692 C C . VAL A 1 87 ? 15.991 0.082 -17.998 1.00 80.12 87 VAL A C 1
ATOM 694 O O . VAL A 1 87 ? 15.261 -0.739 -17.429 1.00 80.12 87 VAL A O 1
ATOM 697 N N . PRO A 1 88 ? 15.671 1.387 -18.069 1.00 82.38 88 PRO A N 1
ATOM 698 C CA . PRO A 1 88 ? 14.395 1.909 -17.594 1.00 82.38 88 PRO A CA 1
ATOM 699 C C . PRO A 1 88 ? 13.246 1.407 -18.478 1.00 82.38 88 PRO A C 1
ATOM 701 O O . PRO A 1 88 ? 13.348 1.352 -19.699 1.00 82.38 88 PRO A O 1
ATOM 704 N N . VAL A 1 89 ? 12.143 1.012 -17.848 1.00 82.31 89 VAL A N 1
ATOM 705 C CA . VAL A 1 89 ? 10.940 0.479 -18.492 1.00 82.31 89 VAL A CA 1
ATOM 706 C C . VAL A 1 89 ? 9.710 1.040 -17.789 1.00 82.31 89 VAL A C 1
ATOM 708 O O . VAL A 1 89 ? 9.634 1.059 -16.559 1.00 82.31 89 VAL A O 1
ATOM 711 N N . GLU A 1 90 ? 8.725 1.462 -18.577 1.00 84.06 90 GLU A N 1
ATOM 712 C CA . GLU A 1 90 ? 7.444 1.953 -18.072 1.00 84.06 90 GLU A CA 1
ATOM 713 C C . GLU A 1 90 ? 6.660 0.840 -17.359 1.00 84.06 90 GLU A C 1
ATOM 715 O O . GLU A 1 90 ? 6.597 -0.317 -17.801 1.00 84.06 90 GLU A O 1
ATOM 720 N N . ILE A 1 91 ? 6.059 1.184 -16.222 1.00 86.50 91 ILE A N 1
ATOM 721 C CA . ILE A 1 91 ? 5.313 0.251 -15.385 1.00 86.50 91 ILE A CA 1
ATOM 722 C C . ILE A 1 91 ? 3.823 0.349 -15.708 1.00 86.50 91 ILE A C 1
ATOM 724 O O . ILE A 1 91 ? 3.203 1.404 -15.626 1.00 86.50 91 ILE A O 1
ATOM 728 N N . ARG A 1 92 ? 3.186 -0.800 -15.960 1.00 89.69 92 ARG A N 1
ATOM 729 C CA . ARG A 1 92 ? 1.720 -0.863 -16.085 1.00 89.69 92 ARG A CA 1
ATOM 730 C C . ARG A 1 92 ? 1.052 -0.422 -14.779 1.00 89.69 92 ARG A C 1
ATOM 732 O O . ARG A 1 92 ? 1.411 -0.908 -13.707 1.00 89.69 92 ARG A O 1
ATOM 739 N N . SER A 1 93 ? -0.018 0.365 -14.862 1.00 88.81 93 SER A N 1
ATOM 740 C CA . SER A 1 93 ? -0.724 0.928 -13.694 1.00 88.81 93 SER A CA 1
ATOM 741 C C . SER A 1 93 ? -1.094 -0.092 -12.597 1.00 88.81 93 SER A C 1
ATOM 743 O O . SER A 1 93 ? -0.964 0.185 -11.402 1.00 88.81 93 SER A O 1
ATOM 745 N N . ALA A 1 94 ? -1.510 -1.309 -12.966 1.00 89.44 94 ALA A N 1
ATOM 746 C CA . ALA A 1 94 ? -1.806 -2.387 -12.016 1.00 89.44 94 ALA A CA 1
ATOM 747 C C . ALA A 1 94 ? -0.556 -2.894 -11.262 1.00 89.44 94 ALA A C 1
ATOM 749 O O . ALA A 1 94 ? -0.617 -3.202 -10.063 1.00 89.44 94 ALA A O 1
ATOM 750 N N . GLN A 1 95 ? 0.586 -2.957 -11.953 1.00 89.81 95 GLN A N 1
ATOM 751 C CA . GLN A 1 95 ? 1.875 -3.324 -11.367 1.00 89.81 95 GLN A CA 1
ATOM 752 C C . GLN A 1 95 ? 2.380 -2.209 -10.448 1.00 89.81 95 GLN A C 1
ATOM 754 O O . GLN A 1 95 ? 2.754 -2.506 -9.312 1.00 89.81 95 GLN A O 1
ATOM 759 N N . GLY A 1 96 ? 2.277 -0.946 -10.876 1.00 89.88 96 GLY A N 1
ATOM 760 C CA . GLY A 1 96 ? 2.639 0.228 -10.075 1.00 89.88 96 GLY A CA 1
ATOM 761 C C . GLY A 1 96 ? 1.888 0.269 -8.741 1.00 89.88 96 GLY A C 1
ATOM 762 O O . GLY A 1 96 ? 2.507 0.294 -7.678 1.00 89.88 96 GLY A O 1
ATOM 763 N N . LYS A 1 97 ? 0.555 0.110 -8.764 1.00 91.62 97 LYS A N 1
ATOM 764 C CA . LYS A 1 97 ? -0.269 0.015 -7.538 1.00 91.62 97 LYS A CA 1
ATOM 765 C C . LYS A 1 97 ? 0.166 -1.135 -6.624 1.00 91.62 97 LYS A C 1
ATOM 767 O O . LYS A 1 97 ? 0.184 -0.999 -5.401 1.00 91.62 97 LYS A O 1
ATOM 772 N N . THR A 1 98 ? 0.517 -2.284 -7.204 1.00 91.50 98 THR A N 1
ATOM 773 C CA . THR A 1 98 ? 0.977 -3.451 -6.436 1.00 91.50 98 THR A CA 1
ATOM 774 C C . THR A 1 98 ? 2.332 -3.197 -5.773 1.00 91.50 98 THR A C 1
ATOM 776 O O . THR A 1 98 ? 2.524 -3.590 -4.617 1.00 91.50 98 THR A O 1
ATOM 779 N N . LEU A 1 99 ? 3.256 -2.536 -6.476 1.00 90.56 99 LEU A N 1
ATOM 780 C CA . LEU A 1 99 ? 4.553 -2.122 -5.941 1.00 90.56 99 LEU A CA 1
ATOM 781 C C . LEU A 1 99 ? 4.379 -1.105 -4.813 1.00 90.56 99 LEU A C 1
ATOM 783 O O . LEU A 1 99 ? 4.905 -1.332 -3.724 1.00 90.56 99 LEU A O 1
ATOM 787 N N . ALA A 1 100 ? 3.546 -0.084 -5.016 1.00 91.25 100 ALA A N 1
ATOM 788 C CA . ALA A 1 100 ? 3.264 0.937 -4.012 1.00 91.25 100 ALA A CA 1
ATOM 789 C C . ALA A 1 100 ? 2.746 0.331 -2.699 1.00 91.25 100 ALA A C 1
ATOM 791 O O . ALA A 1 100 ? 3.270 0.602 -1.616 1.00 91.25 100 ALA A O 1
ATOM 792 N N . ILE A 1 101 ? 1.762 -0.573 -2.786 1.00 93.69 101 ILE A N 1
ATOM 793 C CA . ILE A 1 101 ? 1.223 -1.286 -1.618 1.00 93.69 101 ILE A CA 1
ATOM 794 C C . ILE A 1 101 ? 2.314 -2.121 -0.931 1.00 93.69 101 ILE A C 1
ATOM 796 O O . ILE A 1 101 ? 2.406 -2.133 0.301 1.00 93.69 101 ILE A O 1
ATOM 800 N N . ARG A 1 102 ? 3.152 -2.823 -1.704 1.00 92.12 102 ARG A N 1
ATOM 801 C CA . ARG A 1 102 ? 4.244 -3.646 -1.164 1.00 92.12 102 ARG A CA 1
ATOM 802 C C . ARG A 1 102 ? 5.257 -2.791 -0.404 1.00 92.12 102 ARG A C 1
ATOM 804 O O . ARG A 1 102 ? 5.638 -3.159 0.708 1.00 92.12 102 ARG A O 1
ATOM 811 N N . TRP A 1 103 ? 5.660 -1.663 -0.976 1.00 91.00 103 TRP A N 1
ATOM 812 C CA . TRP A 1 103 ? 6.588 -0.713 -0.372 1.00 91.00 103 TRP A CA 1
ATOM 813 C C . TRP A 1 103 ? 6.026 -0.100 0.907 1.00 91.00 103 TRP A C 1
ATOM 815 O O . TRP A 1 103 ? 6.668 -0.184 1.958 1.00 91.00 103 TRP A O 1
ATOM 825 N N . LEU A 1 104 ? 4.789 0.402 0.866 1.00 91.94 104 LEU A N 1
ATOM 826 C CA . LEU A 1 104 ? 4.094 0.943 2.036 1.00 91.94 104 LEU A CA 1
ATOM 827 C C . LEU A 1 104 ? 4.035 -0.067 3.185 1.00 91.94 104 LEU A C 1
ATOM 829 O O . LEU A 1 104 ? 4.376 0.268 4.323 1.00 91.9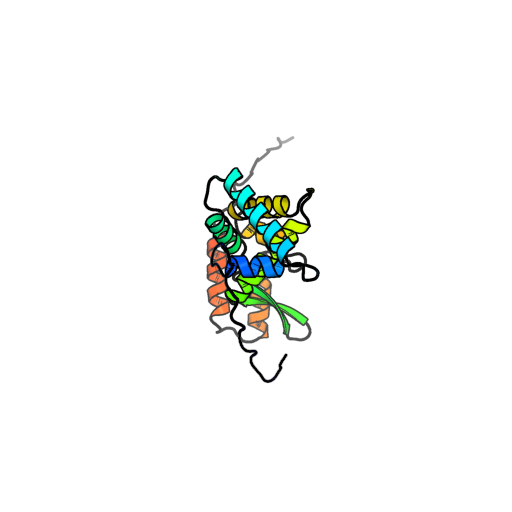4 104 LEU A O 1
ATOM 833 N N . LEU A 1 105 ? 3.658 -1.317 2.905 1.00 93.31 105 LEU A N 1
ATOM 834 C CA . LEU A 1 105 ? 3.607 -2.370 3.920 1.00 93.31 105 LEU A CA 1
ATOM 835 C C . LEU A 1 105 ? 4.993 -2.756 4.436 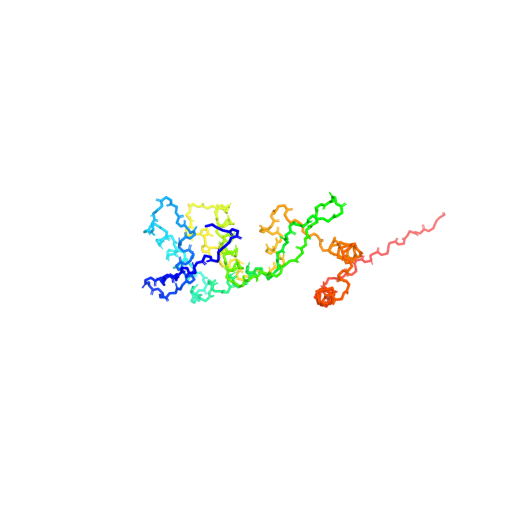1.00 93.31 105 LEU A C 1
ATOM 837 O O . LEU A 1 105 ? 5.151 -2.968 5.640 1.00 93.31 105 LEU A O 1
ATOM 841 N N . GLY A 1 106 ? 5.992 -2.832 3.556 1.00 90.88 106 GLY A N 1
ATOM 842 C CA . GLY A 1 106 ? 7.380 -3.097 3.925 1.00 90.88 106 GLY A CA 1
ATOM 843 C C . GLY A 1 106 ? 7.916 -2.051 4.901 1.00 90.88 106 GLY A C 1
ATOM 844 O O . GLY A 1 106 ? 8.379 -2.402 5.986 1.00 90.88 106 GLY A O 1
ATOM 845 N N . ALA A 1 107 ? 7.769 -0.765 4.576 1.00 89.38 107 ALA A N 1
ATOM 846 C CA . ALA A 1 107 ? 8.185 0.317 5.467 1.00 89.38 107 ALA A CA 1
ATOM 847 C C . ALA A 1 107 ? 7.356 0.378 6.754 1.00 89.38 107 ALA A C 1
ATOM 849 O O . ALA A 1 107 ? 7.910 0.621 7.823 1.00 89.38 107 ALA A O 1
ATOM 850 N N . SER A 1 108 ? 6.049 0.108 6.682 1.00 91.62 108 SER A N 1
ATOM 851 C CA . SER A 1 108 ? 5.200 0.048 7.878 1.00 91.62 108 SER A CA 1
ATOM 852 C C . SER A 1 108 ? 5.676 -1.035 8.847 1.00 91.62 108 SER A C 1
ATOM 854 O O . SER A 1 108 ? 5.703 -0.808 10.050 1.00 91.62 108 SER A O 1
ATOM 856 N N . ARG A 1 109 ? 6.096 -2.204 8.345 1.00 91.62 109 ARG A N 1
ATOM 857 C CA . ARG A 1 109 ? 6.610 -3.304 9.181 1.00 91.62 109 ARG A CA 1
ATOM 858 C C . ARG A 1 109 ? 7.945 -2.956 9.844 1.00 91.62 109 ARG A C 1
ATOM 860 O O . ARG A 1 109 ? 8.124 -3.296 11.010 1.00 91.62 109 ARG A O 1
ATOM 867 N N . LYS A 1 110 ? 8.835 -2.263 9.124 1.00 90.31 110 LYS A N 1
ATOM 868 C CA . LYS A 1 110 ? 10.158 -1.837 9.614 1.00 90.31 110 LYS A CA 1
ATOM 869 C C . LYS A 1 110 ? 10.101 -0.705 10.649 1.00 90.31 110 LYS A C 1
ATOM 871 O O . LYS A 1 110 ? 11.069 -0.500 11.369 1.00 90.31 110 LYS A O 1
ATOM 876 N N . ARG A 1 111 ? 8.993 0.041 10.737 1.00 87.38 111 ARG A N 1
ATOM 877 C CA . ARG A 1 111 ? 8.866 1.172 11.670 1.00 87.38 111 ARG A CA 1
ATOM 878 C C . ARG A 1 111 ? 8.884 0.702 13.137 1.00 87.38 111 ARG A C 1
ATOM 880 O O . ARG A 1 111 ? 8.256 -0.322 13.437 1.00 87.38 111 ARG A O 1
ATOM 887 N N . PRO A 1 112 ? 9.496 1.453 14.070 1.00 89.31 112 PRO A N 1
ATOM 888 C CA . PRO A 1 112 ? 9.316 1.217 15.502 1.00 89.31 112 PRO A CA 1
ATOM 889 C C . PRO A 1 112 ? 7.854 1.435 15.932 1.00 89.31 112 PRO A C 1
ATOM 891 O O . PRO A 1 112 ? 7.100 2.185 15.308 1.00 89.31 112 PRO A O 1
ATOM 894 N N . GLY A 1 113 ? 7.428 0.729 16.981 1.00 85.94 113 GLY A N 1
ATOM 895 C CA . GLY A 1 113 ? 6.076 0.806 17.547 1.00 85.94 113 GLY A CA 1
ATOM 896 C C . GLY A 1 113 ? 5.465 -0.566 17.842 1.00 85.94 113 GLY A C 1
ATOM 897 O O . GLY A 1 113 ? 5.889 -1.582 17.292 1.00 85.94 113 GLY A O 1
ATOM 898 N N . ARG A 1 114 ? 4.442 -0.603 18.702 1.00 84.94 114 ARG A N 1
ATOM 899 C CA . ARG A 1 114 ? 3.889 -1.867 19.225 1.00 84.94 114 ARG A CA 1
ATOM 900 C C . ARG A 1 114 ? 2.810 -2.490 18.335 1.00 84.94 114 ARG A C 1
ATOM 902 O O . ARG A 1 114 ? 2.796 -3.696 18.134 1.00 84.94 114 ARG A O 1
ATOM 909 N N . ASN A 1 115 ? 1.922 -1.678 17.757 1.00 94.00 115 ASN A N 1
ATOM 910 C CA . ASN A 1 115 ? 0.774 -2.169 16.988 1.00 94.00 115 ASN A CA 1
ATOM 911 C C . ASN A 1 115 ? 0.929 -1.904 15.482 1.00 94.00 115 ASN A C 1
ATOM 913 O O . ASN A 1 115 ? 1.161 -0.767 15.067 1.00 94.00 115 ASN A O 1
ATOM 917 N N . MET A 1 116 ? 0.718 -2.931 14.652 1.00 95.00 116 MET A N 1
ATOM 918 C CA . MET A 1 116 ? 0.748 -2.814 13.190 1.00 95.00 116 MET A CA 1
ATOM 919 C C . MET A 1 116 ? -0.266 -1.793 12.655 1.00 95.00 116 MET A C 1
ATOM 921 O O . MET A 1 116 ? 0.047 -1.069 11.713 1.00 95.00 116 MET A O 1
ATOM 925 N N . ALA A 1 117 ? -1.444 -1.674 13.278 1.00 96.00 117 ALA A N 1
ATOM 926 C CA . ALA A 1 117 ? -2.446 -0.681 12.885 1.00 96.00 117 ALA A CA 1
ATOM 927 C C . ALA A 1 117 ? -1.913 0.753 13.036 1.00 96.00 117 ALA A C 1
ATOM 929 O O . ALA A 1 117 ? -2.121 1.585 12.160 1.00 96.00 117 ALA A O 1
ATOM 930 N N . PHE A 1 118 ? -1.168 1.020 14.116 1.00 95.19 118 PHE A N 1
ATOM 931 C CA . PHE A 1 118 ? -0.537 2.319 14.352 1.00 95.19 118 PHE A CA 1
ATOM 932 C C . PHE A 1 118 ? 0.612 2.587 13.374 1.00 95.19 118 PHE A C 1
ATOM 934 O O . PHE A 1 118 ? 0.730 3.691 12.841 1.00 95.19 118 PHE A O 1
ATOM 941 N N . LYS A 1 119 ? 1.454 1.579 13.111 1.00 95.19 119 LYS A N 1
ATOM 942 C CA . LYS A 1 119 ? 2.551 1.713 12.143 1.00 95.19 119 LYS A CA 1
ATOM 943 C C . LYS A 1 119 ? 2.020 2.029 10.746 1.00 95.19 119 LYS A C 1
ATOM 945 O O . LYS A 1 119 ? 2.536 2.933 10.093 1.00 95.19 119 LYS A O 1
ATOM 950 N N . LEU A 1 120 ? 0.974 1.314 10.325 1.00 95.38 120 LEU A N 1
ATOM 951 C CA . LEU A 1 120 ? 0.340 1.493 9.024 1.00 95.38 120 LEU A CA 1
ATOM 952 C C . LEU A 1 120 ? -0.344 2.859 8.906 1.00 95.38 120 LEU A C 1
ATOM 954 O O . LEU A 1 120 ? -0.086 3.567 7.938 1.00 95.38 120 LEU A O 1
ATOM 958 N N . SER A 1 121 ? -1.153 3.262 9.895 1.00 95.12 121 SER A N 1
ATOM 959 C CA . SER A 1 121 ? -1.824 4.570 9.876 1.00 95.12 121 SER A CA 1
ATOM 960 C C . SER A 1 121 ? -0.820 5.715 9.788 1.00 95.12 121 SER A C 1
ATOM 962 O O . SER A 1 121 ? -0.974 6.611 8.969 1.00 95.12 121 SER A O 1
ATOM 964 N N . SER A 1 122 ? 0.244 5.660 10.595 1.00 93.00 122 SER A N 1
ATOM 965 C CA . SER A 1 122 ? 1.265 6.708 10.599 1.00 93.00 122 SER A CA 1
ATOM 966 C C . SER A 1 122 ? 2.038 6.732 9.281 1.00 93.00 122 SER A C 1
ATOM 968 O O . SER A 1 122 ? 2.301 7.803 8.754 1.00 93.00 122 SER A O 1
ATOM 970 N N . LYS A 1 123 ? 2.350 5.569 8.690 1.00 91.31 123 LYS A N 1
ATOM 971 C CA . LYS A 1 123 ? 3.041 5.537 7.394 1.00 91.31 123 LYS A CA 1
ATOM 972 C C . LYS A 1 123 ? 2.174 6.059 6.245 1.00 91.31 123 LYS A C 1
ATOM 974 O O . LYS A 1 123 ? 2.722 6.685 5.347 1.00 91.31 123 LYS A O 1
ATOM 979 N N . LEU A 1 124 ? 0.863 5.811 6.266 1.00 93.31 124 LEU A N 1
ATOM 980 C CA . LEU A 1 124 ? -0.064 6.347 5.265 1.00 93.31 124 LEU A CA 1
ATOM 981 C C . LEU A 1 124 ? -0.169 7.872 5.349 1.00 93.31 124 LEU A C 1
ATOM 983 O O . LEU A 1 124 ? -0.099 8.527 4.318 1.00 93.31 124 LEU A O 1
ATOM 987 N N . VAL A 1 125 ? -0.263 8.432 6.558 1.00 92.44 125 VAL A N 1
ATOM 988 C CA . VAL A 1 125 ? -0.255 9.892 6.754 1.00 92.44 125 VAL A CA 1
ATOM 989 C C . VAL A 1 125 ? 1.070 10.499 6.288 1.00 92.44 125 VAL A C 1
ATOM 991 O O . VAL A 1 125 ? 1.064 11.488 5.563 1.00 92.44 125 VAL A O 1
ATOM 994 N N . ASP A 1 126 ? 2.204 9.880 6.628 1.00 89.81 126 ASP A N 1
ATOM 995 C CA . ASP A 1 126 ? 3.516 10.358 6.177 1.00 89.81 126 ASP A CA 1
ATOM 996 C C . ASP A 1 126 ? 3.649 10.299 4.647 1.00 89.81 126 ASP A C 1
ATOM 998 O O . ASP A 1 126 ? 4.204 11.206 4.040 1.00 89.81 126 ASP A O 1
ATOM 1002 N N . ALA A 1 127 ? 3.123 9.253 4.005 1.00 88.50 127 ALA A N 1
ATOM 1003 C CA . ALA A 1 127 ? 3.183 9.094 2.551 1.00 88.50 127 ALA A CA 1
ATOM 1004 C C . ALA A 1 127 ? 2.359 10.138 1.780 1.00 88.50 127 ALA A C 1
ATOM 1006 O O . ALA A 1 127 ? 2.617 10.343 0.603 1.00 88.50 127 ALA A O 1
ATOM 1007 N N . VAL A 1 128 ? 1.384 10.787 2.421 1.00 90.25 128 VAL A N 1
ATOM 1008 C CA . VAL A 1 128 ? 0.660 11.917 1.819 1.00 90.25 128 VAL A CA 1
ATOM 1009 C C . VAL A 1 128 ? 1.486 13.204 1.857 1.00 90.25 128 VAL A C 1
ATOM 1011 O O . VAL A 1 128 ? 1.337 14.041 0.975 1.00 90.25 128 VAL A O 1
ATOM 1014 N N . LYS A 1 129 ? 2.351 13.364 2.864 1.00 83.88 129 LYS A N 1
ATOM 1015 C CA . LYS A 1 129 ? 3.125 14.594 3.081 1.00 83.88 129 LYS A CA 1
ATOM 1016 C C . LYS A 1 129 ? 4.414 14.664 2.261 1.00 83.88 129 LYS A C 1
ATOM 1018 O O . LYS A 1 129 ? 4.862 15.759 1.952 1.00 83.88 129 LYS A O 1
ATOM 1023 N N . VAL A 1 130 ? 5.045 13.523 1.976 1.00 71.81 130 VAL A N 1
ATOM 1024 C CA . VAL A 1 130 ? 6.392 13.478 1.380 1.00 71.81 130 VAL A CA 1
ATOM 1025 C C . VAL A 1 130 ? 6.309 13.300 -0.148 1.00 71.81 130 VAL A C 1
ATOM 1027 O O . VAL A 1 130 ? 5.621 12.373 -0.581 1.00 71.81 130 VAL A O 1
ATOM 1030 N N . PRO A 1 131 ? 7.015 14.117 -0.959 1.00 57.28 131 PRO A N 1
ATOM 1031 C CA . PRO A 1 131 ? 7.063 13.978 -2.420 1.00 57.28 131 PRO A CA 1
ATOM 1032 C C . PRO A 1 131 ? 7.736 12.681 -2.900 1.00 57.28 131 PRO A C 1
ATOM 1034 O O . PRO A 1 131 ? 8.493 12.033 -2.168 1.00 57.28 131 PRO A O 1
ATOM 1037 N N . TYR A 1 132 ? 7.474 12.310 -4.157 1.00 52.56 132 TYR A N 1
ATOM 1038 C CA . TYR A 1 132 ? 7.912 11.053 -4.777 1.00 52.56 132 TYR A CA 1
ATOM 1039 C C . TYR A 1 132 ? 9.442 10.864 -4.783 1.00 52.56 132 TYR A C 1
ATOM 1041 O O . TYR A 1 132 ? 9.909 9.752 -4.523 1.00 52.56 132 TYR A O 1
ATOM 1049 N N . GLU A 1 133 ? 10.225 11.930 -4.995 1.00 48.09 133 GLU A N 1
ATOM 1050 C CA . GLU A 1 133 ? 11.697 11.881 -5.050 1.00 48.09 133 GLU A CA 1
ATOM 1051 C C . GLU A 1 133 ? 12.296 11.314 -3.761 1.00 48.09 133 GLU A C 1
ATOM 1053 O O . GLU A 1 133 ? 13.091 10.375 -3.789 1.00 48.09 133 GLU A O 1
ATOM 1058 N N . GLN A 1 134 ? 11.835 11.782 -2.601 1.00 50.97 134 GLN A N 1
ATOM 1059 C CA . GLN A 1 134 ? 12.333 11.316 -1.303 1.00 50.97 134 GLN A CA 1
ATOM 1060 C C . GLN A 1 134 ? 11.834 9.918 -0.921 1.00 50.97 134 GLN A C 1
ATOM 1062 O O . GLN A 1 134 ? 12.425 9.240 -0.073 1.00 50.97 134 GLN A O 1
ATOM 1067 N N . LEU A 1 135 ? 10.751 9.456 -1.547 1.00 53.62 135 LEU A N 1
ATOM 1068 C CA . LEU A 1 135 ? 10.233 8.105 -1.364 1.00 53.62 135 LEU A CA 1
ATOM 1069 C C . LEU A 1 135 ? 10.996 7.094 -2.233 1.00 53.62 135 LEU A C 1
ATOM 1071 O O . LEU A 1 135 ? 11.252 5.988 -1.747 1.00 53.62 135 LEU A O 1
ATOM 1075 N N . MET A 1 136 ? 11.452 7.467 -3.437 1.00 51.06 136 MET A N 1
ATOM 1076 C CA . MET A 1 136 ? 12.294 6.600 -4.278 1.00 51.06 136 MET A CA 1
ATOM 1077 C C . MET A 1 136 ? 13.593 6.198 -3.570 1.00 51.06 136 MET A C 1
ATOM 1079 O O . MET A 1 136 ? 13.884 5.000 -3.496 1.00 51.06 136 MET A O 1
ATOM 1083 N N . TYR A 1 137 ? 14.298 7.144 -2.936 1.00 48.31 137 TYR A N 1
ATOM 1084 C CA . TYR A 1 137 ? 15.506 6.851 -2.145 1.00 48.31 137 TYR A CA 1
ATOM 1085 C C . TYR A 1 137 ? 15.246 5.932 -0.940 1.00 48.31 137 TYR A C 1
ATOM 1087 O O . TYR A 1 137 ? 16.137 5.222 -0.477 1.00 48.31 137 TYR A O 1
ATOM 1095 N N . ARG A 1 138 ? 14.013 5.913 -0.418 1.00 47.06 138 ARG A N 1
ATOM 1096 C CA . ARG A 1 138 ? 13.658 5.224 0.834 1.00 47.06 138 ARG A CA 1
ATOM 1097 C C . ARG A 1 138 ? 13.064 3.829 0.628 1.00 47.06 138 ARG A C 1
ATOM 1099 O O . ARG A 1 138 ? 13.032 3.037 1.574 1.00 47.06 138 ARG A O 1
ATOM 1106 N N . PHE A 1 139 ? 12.582 3.526 -0.579 1.00 47.59 139 PHE A N 1
ATOM 1107 C CA . PHE A 1 139 ? 11.967 2.239 -0.919 1.00 47.59 139 PHE A CA 1
ATOM 1108 C C . PHE A 1 139 ? 12.833 1.351 -1.823 1.00 47.59 139 PHE A C 1
ATOM 1110 O O . PHE A 1 139 ? 12.708 0.126 -1.735 1.00 47.59 139 PHE A O 1
ATOM 1117 N N . ASN A 1 140 ? 13.748 1.930 -2.607 1.00 47.59 140 ASN A N 1
ATOM 1118 C CA . ASN A 1 140 ? 14.724 1.194 -3.408 1.00 47.59 140 ASN A CA 1
ATOM 1119 C C . ASN A 1 140 ? 16.057 1.052 -2.652 1.00 47.59 140 ASN A C 1
ATOM 1121 O O . ASN A 1 140 ? 16.998 1.809 -2.853 1.00 47.59 140 ASN A O 1
ATOM 1125 N N . GLY A 1 141 ? 16.174 0.026 -1.805 1.00 47.50 141 GLY A N 1
ATOM 1126 C CA . GLY A 1 141 ? 17.484 -0.635 -1.689 1.00 47.50 141 GLY A CA 1
ATOM 1127 C C . GLY A 1 141 ? 17.811 -1.355 -3.011 1.00 47.50 141 GLY A C 1
ATOM 1128 O O . GLY A 1 141 ? 16.927 -1.490 -3.858 1.00 47.50 141 GLY A O 1
ATOM 1129 N N . PRO A 1 142 ? 18.968 -2.023 -3.116 1.00 39.91 142 PRO A N 1
ATOM 1130 C CA . PRO A 1 142 ? 20.139 -1.727 -3.976 1.00 39.91 142 PRO A CA 1
ATOM 1131 C C . PRO A 1 142 ? 19.916 -1.344 -5.463 1.00 39.91 142 PRO A C 1
ATOM 1133 O O . PRO A 1 142 ? 20.892 -1.190 -6.190 1.00 39.91 142 PRO A O 1
ATOM 1136 N N . ASN A 1 143 ? 18.688 -1.127 -5.935 1.00 45.91 143 ASN A N 1
ATOM 1137 C CA . ASN A 1 143 ? 18.379 -0.578 -7.261 1.00 45.91 143 ASN A CA 1
ATOM 1138 C C . ASN A 1 143 ? 18.617 0.942 -7.282 1.00 45.91 143 ASN A C 1
ATOM 1140 O O . ASN A 1 143 ? 17.689 1.734 -7.451 1.00 45.91 143 ASN A O 1
ATOM 1144 N N . ARG A 1 144 ? 19.862 1.340 -7.009 1.00 47.53 144 ARG A N 1
ATOM 1145 C CA . ARG A 1 144 ? 20.323 2.726 -6.987 1.00 47.53 144 ARG A CA 1
ATOM 1146 C C . ARG A 1 144 ? 20.497 3.187 -8.439 1.00 47.53 144 ARG A C 1
ATOM 1148 O O . ARG A 1 144 ? 21.446 2.774 -9.094 1.00 47.53 144 ARG A O 1
ATOM 1155 N N . LEU A 1 145 ? 19.601 4.039 -8.929 1.00 46.31 145 LEU A N 1
ATOM 1156 C CA . LEU A 1 145 ? 19.956 4.994 -9.975 1.00 46.31 145 LEU A CA 1
ATOM 1157 C C . LEU A 1 145 ? 20.234 6.314 -9.258 1.00 46.31 145 LEU A C 1
ATOM 1159 O O . LEU A 1 145 ? 19.337 6.925 -8.686 1.00 46.31 145 LEU A O 1
ATOM 1163 N N . HIS A 1 146 ? 21.515 6.672 -9.179 1.00 42.72 146 HIS A N 1
ATOM 1164 C CA . HIS A 1 146 ? 21.921 8.049 -8.926 1.00 42.72 146 HIS A CA 1
ATOM 1165 C C . HIS A 1 146 ? 21.724 8.784 -10.254 1.00 42.72 146 HIS A C 1
ATOM 1167 O O . HIS A 1 146 ? 22.211 8.306 -11.280 1.00 42.72 146 HIS A O 1
ATOM 1173 N N . SER A 1 147 ? 21.053 9.929 -10.222 1.00 44.12 147 SER A N 1
ATOM 1174 C CA . SER A 1 147 ? 20.736 10.809 -11.359 1.00 44.12 147 SER A CA 1
ATOM 1175 C C . SER A 1 147 ? 21.922 11.136 -12.288 1.00 44.12 147 SER A C 1
ATOM 1177 O O . SER A 1 147 ? 21.718 11.444 -13.455 1.00 44.12 147 SER A O 1
ATOM 1179 N N . ALA A 1 148 ? 23.171 10.989 -11.833 1.00 38.12 148 ALA A N 1
ATOM 1180 C CA . ALA A 1 148 ? 24.367 11.159 -12.668 1.00 38.12 148 ALA A CA 1
ATOM 1181 C C . ALA A 1 148 ? 24.661 9.980 -13.627 1.00 38.12 148 ALA A C 1
ATOM 1183 O O . ALA A 1 148 ? 25.294 10.168 -14.664 1.00 38.12 148 ALA A O 1
ATOM 1184 N N . TRP A 1 149 ? 24.201 8.764 -13.314 1.00 40.38 149 TRP A N 1
ATOM 1185 C CA . TRP A 1 149 ? 24.486 7.562 -14.114 1.00 40.38 149 TRP A CA 1
ATOM 1186 C C . TRP A 1 149 ? 23.452 7.306 -15.219 1.00 40.38 149 TRP A C 1
ATOM 1188 O O . TRP A 1 149 ? 23.738 6.554 -16.147 1.00 40.38 149 TRP A O 1
ATOM 1198 N N . GLU A 1 150 ? 22.277 7.941 -15.169 1.00 48.00 150 GLU A N 1
ATOM 1199 C CA . GLU A 1 150 ? 21.230 7.786 -16.191 1.00 48.00 150 GLU A CA 1
ATOM 1200 C C . GLU A 1 150 ? 21.645 8.391 -17.544 1.00 48.00 150 GLU A C 1
ATOM 1202 O O . GLU A 1 150 ? 21.376 7.801 -18.590 1.00 48.00 150 GLU A O 1
ATOM 1207 N N . TYR A 1 151 ? 22.384 9.507 -17.547 1.00 43.78 151 TYR A N 1
ATOM 1208 C CA . TYR A 1 151 ? 22.782 10.197 -18.783 1.00 43.78 151 TYR A CA 1
ATOM 1209 C C . TYR A 1 151 ? 23.881 9.463 -19.568 1.00 43.78 151 TYR A C 1
ATOM 1211 O O . TYR A 1 151 ? 23.804 9.343 -20.793 1.00 43.78 151 TYR A O 1
ATOM 1219 N N . HIS A 1 152 ? 24.903 8.951 -18.873 1.00 49.62 152 HIS A N 1
ATOM 1220 C CA . HIS A 1 152 ? 26.021 8.250 -19.517 1.00 49.62 152 HIS A CA 1
ATOM 1221 C C . HIS A 1 152 ? 25.588 6.873 -20.036 1.00 49.62 152 HIS A C 1
ATOM 1223 O O . HIS A 1 152 ? 25.929 6.476 -21.148 1.00 49.62 152 HIS A O 1
ATOM 1229 N N . PHE A 1 153 ? 24.746 6.186 -19.265 1.00 49.88 153 PHE A N 1
ATOM 1230 C CA . PHE A 1 153 ? 24.248 4.857 -19.587 1.00 49.88 153 PHE A CA 1
ATOM 1231 C C . PHE A 1 153 ? 23.262 4.850 -20.762 1.00 49.88 153 PHE A C 1
ATOM 1233 O O . PHE A 1 153 ? 23.328 3.955 -21.600 1.00 49.88 153 PHE A O 1
ATOM 1240 N N . ILE A 1 154 ? 22.368 5.843 -20.876 1.00 54.84 154 ILE A N 1
ATOM 1241 C CA . ILE A 1 154 ? 21.449 5.939 -22.024 1.00 54.84 154 ILE A CA 1
ATOM 1242 C C . ILE A 1 154 ? 22.219 6.245 -23.316 1.00 54.84 154 ILE A C 1
ATOM 1244 O O . ILE A 1 154 ? 21.902 5.663 -24.351 1.00 54.84 154 ILE A O 1
ATOM 1248 N N . LYS A 1 155 ? 23.269 7.080 -23.263 1.00 51.75 155 LYS A N 1
ATOM 1249 C CA . LYS A 1 155 ? 24.157 7.312 -24.415 1.00 51.75 155 LYS A CA 1
ATOM 1250 C C . LYS A 1 155 ? 24.870 6.035 -24.846 1.00 51.75 155 LYS A C 1
ATOM 1252 O O . LYS A 1 155 ? 24.840 5.695 -26.023 1.00 51.75 155 LYS A O 1
ATOM 1257 N N . GLU A 1 156 ? 25.463 5.308 -23.905 1.00 54.44 156 GLU A N 1
ATOM 1258 C CA . GLU A 1 156 ? 26.213 4.082 -24.193 1.00 54.44 156 GLU A CA 1
ATOM 1259 C C . GLU A 1 156 ? 25.299 2.941 -24.672 1.00 54.44 156 GLU A C 1
ATOM 1261 O O . GLU A 1 156 ? 25.654 2.197 -25.589 1.00 54.44 156 GLU A O 1
ATOM 1266 N N . TYR A 1 157 ? 24.085 2.858 -24.115 1.00 58.25 157 TYR A N 1
ATOM 1267 C CA . TYR A 1 157 ? 23.042 1.927 -24.535 1.00 58.25 157 TYR A CA 1
ATOM 1268 C C . TYR A 1 157 ? 22.498 2.262 -25.936 1.00 58.25 157 TYR A C 1
ATOM 1270 O O . TYR A 1 157 ? 22.540 1.388 -26.800 1.00 58.25 157 TYR A O 1
ATOM 1278 N N . CYS A 1 158 ? 22.056 3.506 -26.201 1.00 56.03 158 CYS A N 1
ATOM 1279 C CA . CYS A 1 158 ? 21.595 3.938 -27.537 1.00 56.03 158 CYS A CA 1
ATOM 1280 C C . CYS A 1 158 ? 22.739 3.763 -28.583 1.00 56.03 158 CYS A C 1
ATOM 1282 O O . CYS A 1 158 ? 22.461 3.383 -29.722 1.00 56.03 158 CYS A O 1
ATOM 1284 N N . TYR A 1 159 ? 24.018 3.933 -28.200 1.00 56.19 159 TYR A N 1
ATOM 1285 C CA . TYR A 1 159 ? 25.195 3.707 -29.062 1.00 56.19 159 TYR A CA 1
ATOM 1286 C C . TYR A 1 159 ? 25.420 2.227 -29.423 1.00 56.19 159 TYR A C 1
ATOM 1288 O O . TYR A 1 159 ? 25.625 1.906 -30.593 1.00 56.19 159 TYR A O 1
ATOM 1296 N N . HIS A 1 160 ? 25.326 1.305 -28.458 1.00 57.03 160 HIS A N 1
ATOM 1297 C CA . HIS A 1 160 ? 25.587 -0.123 -28.698 1.00 57.03 160 HIS A CA 1
ATOM 1298 C C . HIS A 1 160 ? 24.404 -0.892 -29.304 1.00 57.03 160 HIS A C 1
ATOM 1300 O O . HIS A 1 160 ? 24.623 -1.908 -29.965 1.00 57.03 160 HIS A O 1
ATOM 1306 N N . THR A 1 161 ? 23.155 -0.450 -29.110 1.00 56.44 161 THR A N 1
ATOM 1307 C CA . THR A 1 161 ? 21.974 -1.179 -29.616 1.00 56.44 161 THR A CA 1
ATOM 1308 C C . THR A 1 161 ? 21.491 -0.735 -30.999 1.00 56.44 161 THR A C 1
ATOM 1310 O O . THR A 1 161 ? 20.568 -1.353 -31.524 1.00 56.44 161 THR A O 1
ATOM 1313 N N . ARG A 1 162 ? 22.078 0.309 -31.613 1.00 53.78 162 ARG A N 1
ATOM 1314 C CA . ARG A 1 162 ? 21.565 0.968 -32.841 1.00 53.78 162 ARG A CA 1
ATOM 1315 C C . ARG A 1 162 ? 20.067 1.356 -32.760 1.00 53.78 162 ARG A C 1
ATOM 1317 O O . ARG A 1 162 ? 19.450 1.630 -33.784 1.00 53.78 162 ARG A O 1
ATOM 1324 N N . GLU A 1 163 ? 19.469 1.448 -31.566 1.00 50.94 163 GLU A N 1
ATOM 1325 C CA . GLU A 1 163 ? 18.065 1.857 -31.335 1.00 50.94 163 GLU A CA 1
ATOM 1326 C C . GLU A 1 163 ? 17.916 3.398 -31.238 1.00 50.94 163 GLU A C 1
ATOM 1328 O O . GLU A 1 163 ? 17.084 3.913 -30.487 1.00 50.94 163 GLU A O 1
ATOM 1333 N N . TYR A 1 164 ? 18.707 4.154 -32.012 1.00 45.97 164 TYR A N 1
ATOM 1334 C CA . TYR A 1 164 ? 18.788 5.628 -31.968 1.00 45.97 164 TYR A CA 1
ATOM 1335 C C . TYR A 1 164 ? 17.479 6.352 -32.347 1.00 45.97 164 TYR A C 1
ATOM 1337 O O . TYR A 1 164 ? 17.310 7.523 -32.021 1.00 45.97 164 TYR A O 1
ATOM 1345 N N . GLN A 1 165 ? 16.546 5.670 -33.024 1.00 42.34 165 GLN A N 1
ATOM 1346 C CA . GLN A 1 165 ? 15.280 6.254 -33.499 1.00 42.34 165 GLN A CA 1
ATOM 1347 C C . GLN A 1 165 ? 14.046 5.889 -32.662 1.00 42.34 165 GLN A C 1
ATOM 1349 O O . GLN A 1 165 ? 12.932 6.301 -32.982 1.00 42.34 165 GLN A O 1
ATOM 1354 N N . SER A 1 166 ? 14.199 5.129 -31.576 1.00 48.25 166 SER A N 1
ATOM 1355 C CA . SER A 1 166 ? 13.056 4.833 -30.709 1.00 48.25 166 SER A CA 1
ATOM 1356 C C . SER A 1 166 ? 12.723 6.061 -29.846 1.00 48.25 166 SER A C 1
ATOM 1358 O O . SER A 1 166 ? 13.588 6.605 -29.159 1.00 48.25 166 SER A O 1
ATOM 1360 N N . GLY A 1 167 ? 11.461 6.513 -29.854 1.00 48.34 167 GLY A N 1
ATOM 1361 C CA . GLY A 1 167 ? 10.988 7.733 -29.162 1.00 48.34 167 GLY A CA 1
ATOM 1362 C C . GLY A 1 167 ? 11.232 7.795 -27.640 1.00 48.34 167 GLY A C 1
ATOM 1363 O O . GLY A 1 167 ? 10.912 8.794 -26.998 1.00 48.34 167 GLY A O 1
ATOM 1364 N N . TRP A 1 168 ? 11.822 6.746 -27.065 1.00 44.78 168 TRP A N 1
ATOM 1365 C CA . TRP A 1 168 ? 12.345 6.679 -25.705 1.00 44.78 168 TRP A CA 1
ATOM 1366 C C . TRP A 1 168 ? 13.562 7.587 -25.478 1.00 44.78 168 TRP A C 1
ATOM 1368 O O . TRP A 1 168 ? 13.575 8.307 -24.481 1.00 44.78 168 TRP A O 1
ATOM 1378 N N . CYS A 1 169 ? 14.539 7.612 -26.400 1.00 46.91 169 CYS A N 1
ATOM 1379 C CA . CYS A 1 169 ? 15.765 8.419 -26.243 1.00 46.91 169 CYS A CA 1
ATOM 1380 C C . CYS A 1 169 ? 15.399 9.941 -26.251 1.00 46.91 169 CYS A C 1
ATOM 1382 O O . CYS A 1 169 ? 16.005 10.727 -25.528 1.00 46.91 169 CYS A O 1
ATOM 1384 N N . PHE A 1 170 ? 14.309 10.347 -26.935 1.00 46.81 170 PHE A N 1
ATOM 1385 C CA . PHE A 1 170 ? 13.775 11.728 -26.929 1.00 46.81 170 PHE A CA 1
ATOM 1386 C C . PHE A 1 170 ? 12.914 12.085 -25.702 1.00 46.81 170 PHE A C 1
ATOM 1388 O O . PHE A 1 170 ? 13.085 13.160 -25.125 1.00 46.81 170 PHE A O 1
ATOM 1395 N N . LYS A 1 171 ? 11.990 11.210 -25.269 1.00 44.62 171 LYS A N 1
ATOM 1396 C CA . LYS A 1 171 ? 11.102 11.502 -24.122 1.00 44.62 171 LYS A CA 1
ATOM 1397 C C . LYS A 1 171 ? 11.848 11.597 -22.788 1.00 44.62 171 LYS A C 1
ATOM 1399 O O . LYS A 1 171 ? 11.442 12.377 -21.933 1.00 44.62 171 LYS A O 1
ATOM 1404 N N . PHE A 1 172 ? 12.939 10.849 -22.616 1.00 41.38 172 PHE A N 1
ATOM 1405 C CA . PHE A 1 172 ? 13.744 10.888 -21.389 1.00 41.38 172 PHE A CA 1
ATOM 1406 C C . PHE A 1 172 ? 14.534 12.199 -21.245 1.00 41.38 172 PHE A C 1
ATOM 1408 O O . PHE A 1 172 ? 14.643 12.729 -20.142 1.00 41.38 172 PHE A O 1
ATOM 1415 N N . SER A 1 173 ? 15.002 12.774 -22.361 1.00 43.00 173 SER A N 1
ATOM 1416 C CA . SER A 1 173 ? 15.696 14.069 -22.354 1.00 43.00 173 SER A CA 1
ATOM 1417 C C . SER A 1 173 ? 14.786 15.201 -21.851 1.00 43.00 173 SER A C 1
ATOM 1419 O O . SER A 1 173 ? 15.234 16.068 -21.109 1.00 43.00 173 SER A O 1
ATOM 1421 N N . ALA A 1 174 ? 13.487 15.157 -22.175 1.00 38.44 174 ALA A N 1
ATOM 1422 C CA . ALA A 1 174 ? 12.516 16.170 -21.753 1.00 38.44 174 ALA A CA 1
ATOM 1423 C C . ALA A 1 174 ? 12.166 16.111 -20.252 1.00 38.44 174 ALA A C 1
ATOM 1425 O O . ALA A 1 174 ? 11.918 17.148 -19.641 1.00 38.44 174 ALA A O 1
ATOM 1426 N N . VAL A 1 175 ? 12.162 14.917 -19.644 1.00 39.28 175 VAL A N 1
ATOM 1427 C CA . VAL A 1 175 ? 11.849 14.738 -18.212 1.00 39.28 175 VAL A CA 1
ATOM 1428 C C . VAL A 1 175 ? 12.989 15.243 -17.322 1.00 39.28 175 VAL A C 1
ATOM 1430 O O . VAL A 1 175 ? 12.730 15.831 -16.276 1.00 39.28 175 VAL A O 1
ATOM 1433 N N . ILE A 1 176 ? 14.246 15.089 -17.752 1.00 41.09 176 ILE A N 1
ATOM 1434 C CA . ILE A 1 176 ? 15.412 15.568 -16.992 1.00 41.09 176 ILE A CA 1
ATOM 1435 C C . ILE A 1 176 ? 15.561 17.095 -17.079 1.00 41.09 176 ILE A C 1
ATOM 1437 O O . ILE A 1 176 ? 15.907 17.732 -16.086 1.00 41.09 176 ILE A O 1
ATOM 1441 N N . GLN A 1 177 ? 15.222 17.711 -18.217 1.00 35.66 177 GLN A N 1
ATOM 1442 C CA . GLN A 1 177 ? 15.301 19.170 -18.379 1.00 35.66 177 GLN A CA 1
ATOM 1443 C C . GLN A 1 177 ? 14.366 19.934 -17.418 1.00 35.66 177 GLN A C 1
ATOM 1445 O O . GLN A 1 177 ? 14.684 21.043 -17.001 1.00 35.66 177 GLN A O 1
ATOM 1450 N N . MET A 1 178 ? 13.234 19.335 -17.025 1.00 35.50 178 MET A N 1
ATOM 1451 C CA . MET A 1 178 ? 12.271 19.948 -16.098 1.00 35.50 178 MET A CA 1
ATOM 1452 C C . MET A 1 178 ? 12.683 19.847 -14.618 1.00 35.50 178 MET A C 1
ATOM 1454 O O . MET A 1 178 ? 12.192 20.623 -13.802 1.00 35.50 178 MET A O 1
ATOM 1458 N N . GLY A 1 179 ? 13.588 18.927 -14.261 1.00 34.91 179 GLY A N 1
ATOM 1459 C CA . GLY A 1 179 ? 14.042 18.708 -12.880 1.00 34.91 179 GLY A CA 1
ATOM 1460 C C . GLY A 1 179 ? 15.185 19.621 -12.418 1.00 34.91 179 GLY A C 1
ATOM 1461 O O . GLY A 1 179 ? 15.512 19.631 -11.239 1.00 34.91 179 GLY A O 1
ATOM 1462 N N . HIS A 1 180 ? 15.790 20.400 -13.320 1.00 37.47 180 HIS A N 1
ATOM 1463 C CA . HIS A 1 180 ? 16.981 21.213 -13.032 1.00 37.47 180 HIS A CA 1
ATOM 1464 C C . HIS A 1 180 ? 16.696 22.657 -12.571 1.00 37.47 180 HIS A C 1
ATOM 1466 O O . HIS A 1 180 ? 17.635 23.425 -12.379 1.00 37.47 180 HIS A O 1
ATOM 1472 N N . HIS A 1 181 ? 15.431 23.050 -12.379 1.00 33.66 181 HIS A N 1
ATOM 1473 C CA . HIS A 1 181 ? 15.075 24.432 -12.014 1.00 33.66 181 HIS A CA 1
ATOM 1474 C C . HIS A 1 181 ? 14.948 24.711 -10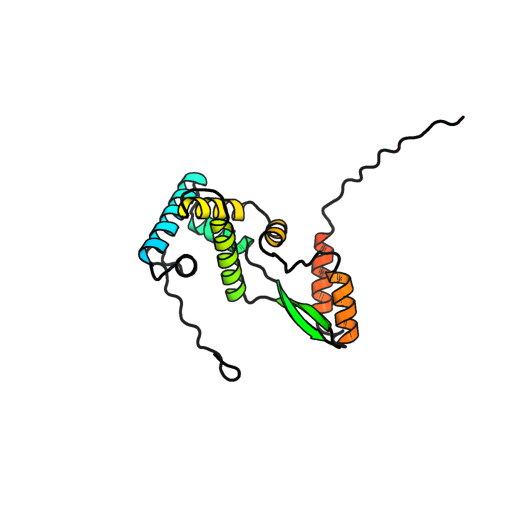.508 1.00 33.66 181 HIS A C 1
ATOM 1476 O O . HIS A 1 181 ? 14.681 25.850 -10.130 1.00 33.66 181 HIS A O 1
ATOM 1482 N N . HIS A 1 182 ? 15.180 23.730 -9.636 1.00 37.12 182 HIS A N 1
ATOM 1483 C CA . HIS A 1 182 ? 15.228 23.958 -8.193 1.00 37.12 182 HIS A CA 1
ATOM 1484 C C . HIS A 1 182 ? 16.488 23.324 -7.592 1.00 37.12 182 HIS A C 1
ATOM 1486 O O . HIS A 1 182 ? 16.745 22.152 -7.832 1.00 37.12 182 HIS A O 1
ATOM 1492 N N . GLU A 1 183 ? 17.205 24.122 -6.785 1.00 32.59 183 GLU A N 1
ATOM 1493 C CA . GLU A 1 183 ? 18.511 23.889 -6.122 1.00 32.59 183 GLU A CA 1
ATOM 1494 C C . GLU A 1 183 ? 19.704 24.378 -6.981 1.00 32.59 183 GLU A C 1
ATOM 1496 O O . GLU A 1 183 ? 20.029 23.798 -8.006 1.00 32.59 183 GLU A O 1
ATOM 1501 N N . HIS A 1 184 ? 20.317 25.546 -6.715 1.00 29.52 184 HIS A N 1
ATOM 1502 C CA . HIS A 1 184 ? 21.097 25.900 -5.515 1.00 29.52 184 HIS A CA 1
ATOM 1503 C C . HIS A 1 184 ? 21.128 27.424 -5.205 1.00 29.52 184 HIS A C 1
ATOM 1505 O O . HIS A 1 184 ? 21.234 28.220 -6.138 1.00 29.52 184 HIS A O 1
ATOM 1511 N N . PRO A 1 185 ? 21.177 27.858 -3.925 1.00 30.20 185 PRO A N 1
ATOM 1512 C CA . PRO A 1 185 ? 21.799 29.123 -3.539 1.00 30.20 185 PRO A CA 1
ATOM 1513 C C . PRO A 1 185 ? 23.325 28.940 -3.461 1.00 30.20 185 PRO A C 1
ATOM 1515 O O . PRO A 1 185 ? 23.819 28.033 -2.792 1.00 30.20 185 PRO A O 1
ATOM 1518 N N . LEU A 1 186 ? 24.070 29.788 -4.169 1.00 32.06 186 LEU A N 1
ATOM 1519 C CA . LEU A 1 186 ? 25.532 29.806 -4.163 1.00 32.06 186 LEU A CA 1
ATOM 1520 C C . LEU A 1 186 ? 26.048 30.344 -2.820 1.00 32.06 186 LEU A C 1
ATOM 1522 O O . LEU A 1 186 ? 25.925 31.531 -2.529 1.00 32.06 186 LEU A O 1
ATOM 1526 N N . THR A 1 187 ? 26.663 29.480 -2.016 1.00 33.44 187 THR A N 1
ATOM 1527 C CA . THR A 1 187 ? 27.524 29.892 -0.903 1.00 33.44 187 THR A CA 1
ATOM 1528 C C . THR A 1 187 ? 28.879 30.304 -1.482 1.00 33.44 187 THR A C 1
ATOM 1530 O O . THR A 1 187 ? 29.683 29.450 -1.844 1.00 33.44 187 THR A O 1
ATOM 1533 N N . GLY A 1 188 ? 29.121 31.609 -1.599 1.00 30.17 188 GLY A N 1
ATOM 1534 C CA . GLY A 1 188 ? 30.415 32.186 -1.966 1.00 30.17 188 GLY A CA 1
ATOM 1535 C C . GLY A 1 188 ? 30.844 33.207 -0.918 1.00 30.17 188 GLY A C 1
ATOM 1536 O O . GLY A 1 188 ? 30.547 34.387 -1.059 1.00 30.17 188 GLY A O 1
ATOM 1537 N N . ALA A 1 189 ? 31.508 32.751 0.146 1.00 31.89 189 ALA A N 1
ATOM 1538 C CA . ALA A 1 189 ? 32.242 33.625 1.056 1.00 31.89 189 ALA A CA 1
ATOM 1539 C C . ALA A 1 189 ? 33.688 33.711 0.550 1.00 31.89 189 ALA A C 1
ATOM 1541 O O . ALA A 1 189 ? 34.434 32.734 0.570 1.00 31.89 189 ALA A O 1
ATOM 1542 N N . MET A 1 190 ? 34.022 34.876 0.007 1.00 34.56 190 MET A N 1
ATOM 1543 C CA . MET A 1 190 ? 35.321 35.254 -0.530 1.00 34.56 190 MET A CA 1
ATOM 1544 C C . MET A 1 190 ? 36.126 35.861 0.623 1.00 34.56 190 MET A C 1
ATOM 1546 O O . MET A 1 190 ? 35.855 36.984 1.034 1.00 34.56 190 MET A O 1
ATOM 1550 N N . GLU A 1 191 ? 37.061 35.101 1.191 1.00 32.62 191 GLU A N 1
ATOM 1551 C CA . GLU A 1 191 ? 37.929 35.568 2.276 1.00 32.62 191 GLU A CA 1
ATOM 1552 C C . GLU A 1 191 ? 39.301 35.931 1.693 1.00 32.62 191 GLU A C 1
ATOM 1554 O O . GLU A 1 191 ? 40.089 35.070 1.296 1.00 32.62 191 GLU A O 1
ATOM 1559 N N . LEU A 1 192 ? 39.529 37.239 1.557 1.00 35.50 192 LEU A N 1
ATOM 1560 C CA . LEU A 1 192 ? 40.775 37.853 1.103 1.00 35.50 192 LEU A CA 1
ATOM 1561 C C . LEU A 1 192 ? 41.828 37.743 2.217 1.00 35.50 192 LEU A C 1
ATOM 1563 O O . LEU A 1 192 ? 41.599 38.207 3.333 1.00 35.50 192 LEU A O 1
ATOM 1567 N N . ARG A 1 193 ? 42.991 37.155 1.915 1.00 32.66 193 ARG A N 1
ATOM 1568 C CA . ARG A 1 193 ? 44.191 37.277 2.759 1.00 32.66 193 ARG A CA 1
ATOM 1569 C C . ARG A 1 193 ? 44.951 38.555 2.377 1.00 32.66 193 ARG A C 1
ATOM 1571 O O . ARG A 1 193 ? 45.096 38.785 1.179 1.00 32.66 193 ARG A O 1
ATOM 1578 N N . PRO A 1 194 ? 45.436 39.356 3.340 1.00 45.12 194 PRO A N 1
ATOM 1579 C CA . PRO A 1 194 ? 46.273 40.513 3.053 1.00 45.12 194 PRO A CA 1
ATOM 1580 C C . PRO A 1 194 ? 47.743 40.112 2.864 1.00 45.12 194 PRO A C 1
ATOM 1582 O O . PRO A 1 194 ? 48.232 39.175 3.500 1.00 45.12 194 PRO A O 1
ATOM 1585 N N . ASP A 1 195 ? 48.403 40.845 1.973 1.00 40.72 195 ASP A N 1
ATOM 1586 C CA . ASP A 1 195 ? 49.800 40.706 1.566 1.00 40.72 195 ASP A CA 1
ATOM 1587 C C . ASP A 1 195 ? 50.797 41.073 2.680 1.00 40.72 195 ASP A C 1
ATOM 1589 O O . ASP A 1 195 ? 50.575 42.020 3.441 1.00 40.72 195 ASP A O 1
ATOM 1593 N N . HIS A 1 196 ? 51.927 40.359 2.710 1.00 48.00 196 HIS A N 1
ATOM 1594 C CA . HIS A 1 196 ? 53.209 40.788 3.275 1.00 48.00 196 HIS A CA 1
ATOM 1595 C C . HIS A 1 196 ? 54.353 40.227 2.431 1.00 48.00 196 HIS A C 1
ATOM 1597 O O . HIS A 1 196 ? 54.270 39.034 2.056 1.00 48.00 196 HIS A O 1
#

Secondary structure (DSSP, 8-state):
--SS-PPP---PPPPTTT--HHHHHHHHHH--TT-HHHHHHHHHHHHHHHHHHH-S-HHHHHHHHHHHH--SEEEEEEEETTEEEEEEEEPPHHHHHHHHHHHHHHHHHHS-SS-HHHHHHHHHHHHHHS-HHHHHHHH-SS----HHHHHHHHHHHHHHH--TTSHHHHHHHHHHHHGGGS---------PPPP-